Protein AF-A0A8T6XRJ4-F1 (afdb_monomer)

Solvent-accessible surface area (backbone atoms only — not comparable to full-atom values): 15724 Å² total; per-residue (Å²): 135,60,63,95,78,55,73,63,47,68,77,39,82,81,49,93,72,62,70,72,58,49,69,53,49,50,60,52,50,54,72,72,33,94,78,64,60,46,33,36,33,23,66,41,66,73,85,48,84,82,41,57,46,40,36,39,76,50,60,53,55,64,53,67,58,42,52,52,54,49,55,64,68,76,65,86,78,74,88,45,58,39,37,26,72,30,28,31,22,11,45,71,29,16,12,29,33,62,69,60,56,50,46,46,58,52,36,24,51,34,52,67,32,45,80,33,66,40,75,36,71,89,53,79,53,38,48,43,70,99,75,45,50,18,24,26,33,75,45,74,66,45,51,49,31,49,50,40,49,54,54,70,56,55,89,59,67,89,68,58,43,76,50,88,65,58,52,76,45,65,85,39,34,48,71,35,22,33,39,32,78,44,35,35,42,35,42,36,40,49,28,67,68,50,71,81,62,46,69,37,73,67,64,99,67,62,68,67,50,63,89,36,37,35,51,40,79,38,27,79,65,16,39,26,40,39,32,31,33,58,83,80,57,45,73,76,48,73,47,79,46,70,54,41,81,38,82,41,80,46,74,73,36,54,52,49,43,34,40,39,36,25,36,65,78,64,46,55,57,54,63,62,70,30,90,84,50,91,75,82,82,126

Nearest PDB structures (foldseek):
  6tvk-assembly1_AAA  TM=5.968E-01  e=8.603E-05  Paenibacillus thiaminolyticus
  4gkl-assembly2_B  TM=5.282E-01  e=1.338E-05  Thermotoga neapolitana
  6lnw-assembly1_C  TM=3.368E-01  e=1.472E-01  Streptococcus pneumoniae TIGR4
  5vae-assembly1_B  TM=3.808E-01  e=9.464E-01  Streptococcus gordonii
  6oyc-assembly4_C  TM=3.492E-01  e=8.895E-01  Streptococcus agalactiae 2603V/R

Mean predicted aligned error: 5.68 Å

pLDDT: mean 89.43, std 12.86, range [32.0, 98.75]

Radius of gyration: 20.18 Å; Cα contacts (8 Å, |Δi|>4): 578; chains: 1; bounding box: 48×43×65 Å

Foldseek 3Di:
DCLVPDQEAEDEDQDDDDVVVLVPVLVVCCVPRPVNHFYAYPVGPQQDPSGQEHEYADADPDFPLCLLVCLQPVDDCPVHQYEHQEYAHFPPAAQQALLSLLSVCQSQVLNRYHYDWDEDQPDGQACDDPPRHRTHHCDPQSVVLVVLSCLVCPPPDPPWDWDAKDKPCVVFKGWRWIDDLFKIKIKIFGRNFGDRDSRSPDDLDGDWDAFMKIWDQQHQQFFKKWKADSRQSDTPDMDTDHGGTDIDGDPTGRGMMMMMTHHPVSVVSSVVVVPVPPPPPD

Structure (mmCIF, N/CA/C/O backbone):
data_AF-A0A8T6XRJ4-F1
#
_entry.id   AF-A0A8T6XRJ4-F1
#
loop_
_atom_site.group_PDB
_atom_site.id
_atom_site.type_symbol
_atom_site.label_atom_id
_atom_site.label_alt_id
_atom_site.label_comp_id
_atom_site.label_asym_id
_atom_site.label_entity_id
_atom_site.label_seq_id
_atom_site.pdbx_PDB_ins_code
_atom_site.Cartn_x
_atom_site.Cartn_y
_atom_site.Cartn_z
_atom_site.occupancy
_atom_site.B_iso_or_equiv
_atom_site.auth_seq_id
_atom_site.auth_comp_id
_atom_site.auth_asym_id
_atom_site.auth_atom_id
_atom_site.pdbx_PDB_model_num
ATOM 1 N N . ARG A 1 1 ? 18.558 -19.131 -19.700 1.00 88.94 1 ARG A N 1
ATOM 2 C CA . ARG A 1 1 ? 19.569 -19.084 -18.609 1.00 88.94 1 ARG A CA 1
ATOM 3 C C . ARG A 1 1 ? 18.946 -18.620 -17.301 1.00 88.94 1 ARG A C 1
ATOM 5 O O . ARG A 1 1 ? 19.031 -19.371 -16.347 1.00 88.94 1 ARG A O 1
ATOM 12 N N . TRP A 1 2 ? 18.318 -17.441 -17.261 1.00 93.62 2 TRP A N 1
ATOM 13 C CA . TRP A 1 2 ? 17.855 -16.850 -15.998 1.00 93.62 2 TRP A CA 1
ATOM 14 C C . TRP A 1 2 ? 16.411 -17.159 -15.602 1.00 93.62 2 TRP A C 1
ATOM 16 O O . TRP A 1 2 ? 16.063 -16.843 -14.480 1.00 93.62 2 TRP A O 1
ATOM 26 N N . GLY A 1 3 ? 15.608 -17.813 -16.458 1.00 93.62 3 GLY A N 1
ATOM 27 C CA . GLY A 1 3 ? 14.205 -18.129 -16.144 1.00 93.62 3 GLY A CA 1
ATOM 28 C C . GLY A 1 3 ? 14.035 -18.779 -14.768 1.00 93.62 3 GLY A C 1
ATOM 29 O O . GLY A 1 3 ? 13.272 -18.296 -13.962 1.00 93.62 3 GLY A O 1
ATOM 30 N N . ALA A 1 4 ? 14.857 -19.765 -14.402 1.00 94.69 4 ALA A N 1
ATOM 31 C CA . ALA A 1 4 ? 14.751 -20.407 -13.085 1.00 94.69 4 ALA A CA 1
ATOM 32 C C . ALA A 1 4 ? 15.115 -19.513 -11.864 1.00 94.69 4 ALA A C 1
ATOM 34 O O . ALA A 1 4 ? 15.168 -20.023 -10.749 1.00 94.69 4 ALA A O 1
ATOM 35 N N . TRP A 1 5 ? 15.451 -18.233 -12.064 1.00 95.56 5 TRP A N 1
ATOM 36 C CA . TRP A 1 5 ? 16.040 -17.333 -11.058 1.00 95.56 5 TRP A CA 1
ATOM 37 C C . TRP A 1 5 ? 15.343 -15.969 -10.964 1.00 95.56 5 TRP A C 1
ATOM 39 O O . TRP A 1 5 ? 15.804 -15.113 -10.208 1.00 95.56 5 TRP A O 1
ATOM 49 N N . VAL A 1 6 ? 14.297 -15.726 -11.751 1.00 95.75 6 VAL A N 1
ATOM 50 C CA . VAL A 1 6 ? 13.599 -14.434 -11.805 1.00 95.75 6 VAL A CA 1
ATOM 51 C C . VAL A 1 6 ? 12.103 -14.659 -11.677 1.00 95.75 6 VAL A C 1
ATOM 53 O O . VAL A 1 6 ? 11.625 -15.699 -12.089 1.00 95.75 6 VAL A O 1
ATOM 56 N N . ASP A 1 7 ? 11.369 -13.683 -11.149 1.00 95.31 7 ASP A N 1
ATOM 57 C CA . ASP A 1 7 ? 9.898 -13.723 -11.122 1.00 95.31 7 ASP A CA 1
ATOM 58 C C . ASP A 1 7 ? 9.274 -12.894 -12.259 1.00 95.31 7 ASP A C 1
ATOM 60 O O . ASP A 1 7 ? 8.140 -13.128 -12.679 1.00 95.31 7 ASP A O 1
ATOM 64 N N . ILE A 1 8 ? 10.003 -11.873 -12.726 1.00 96.56 8 ILE A N 1
ATOM 65 C CA . ILE A 1 8 ? 9.527 -10.852 -13.663 1.00 96.56 8 ILE A CA 1
ATOM 66 C C . ILE A 1 8 ? 10.664 -10.482 -14.617 1.00 96.56 8 ILE A C 1
ATOM 68 O O . ILE A 1 8 ? 11.800 -10.260 -14.190 1.00 96.56 8 ILE A O 1
ATOM 72 N N . TRP A 1 9 ? 10.340 -10.340 -15.898 1.00 97.00 9 TRP A N 1
ATOM 73 C CA . TRP A 1 9 ? 11.210 -9.745 -16.904 1.00 97.00 9 TRP A CA 1
ATOM 74 C C . TRP A 1 9 ? 10.836 -8.288 -17.154 1.00 97.00 9 TRP A C 1
ATOM 76 O O . TRP A 1 9 ? 9.745 -8.000 -17.644 1.00 97.00 9 TRP A O 1
ATOM 86 N N . GLU A 1 10 ? 11.758 -7.368 -16.883 1.00 95.69 10 GLU A N 1
ATOM 87 C CA . GLU A 1 10 ? 11.658 -5.974 -17.318 1.00 95.69 10 GLU A CA 1
ATOM 88 C C . GLU A 1 10 ? 12.633 -5.722 -18.471 1.00 95.69 10 GLU A C 1
ATOM 90 O O . GLU A 1 10 ? 13.838 -5.922 -18.324 1.00 95.69 10 GLU A O 1
ATOM 95 N N . PHE A 1 11 ? 12.116 -5.322 -19.634 1.00 94.94 11 PHE A N 1
ATOM 96 C CA . PHE A 1 11 ? 12.932 -5.153 -20.840 1.00 94.94 11 PHE A CA 1
ATOM 97 C C . PHE A 1 11 ? 13.838 -3.917 -20.804 1.00 94.94 11 PHE A C 1
ATOM 99 O O . PHE A 1 11 ? 14.995 -4.005 -21.213 1.00 94.94 11 PHE A O 1
ATOM 106 N N . PHE A 1 12 ? 13.319 -2.780 -20.338 1.00 94.12 12 PHE A N 1
ATOM 107 C CA . PHE A 1 12 ? 14.053 -1.518 -20.283 1.00 94.12 12 PHE A CA 1
ATOM 108 C C . PHE A 1 12 ? 13.738 -0.729 -19.022 1.00 94.12 12 PHE A C 1
ATOM 110 O O . PHE A 1 12 ? 12.614 -0.769 -18.521 1.00 94.12 12 PHE A O 1
ATOM 117 N N . ASN A 1 13 ? 14.746 0.035 -18.605 1.00 93.81 13 ASN A N 1
ATOM 118 C CA . ASN A 1 13 ? 14.704 1.008 -17.530 1.00 93.81 13 ASN A CA 1
ATOM 119 C C . ASN A 1 13 ? 14.863 2.417 -18.122 1.00 93.81 13 ASN A C 1
ATOM 121 O O . ASN A 1 13 ? 15.952 2.764 -18.575 1.00 93.81 13 ASN A O 1
ATOM 125 N N . GLU A 1 14 ? 13.797 3.215 -18.086 1.00 90.56 14 GLU A N 1
ATOM 126 C CA . GLU A 1 14 ? 13.758 4.624 -18.521 1.00 90.56 14 GLU A CA 1
ATOM 127 C C . GLU A 1 14 ? 14.084 4.881 -20.002 1.00 90.56 14 GLU A C 1
ATOM 129 O O . GLU A 1 14 ? 14.334 6.022 -20.383 1.00 90.56 14 GLU A O 1
ATOM 134 N N . GLU A 1 15 ? 14.000 3.858 -20.855 1.00 90.88 15 GLU A N 1
ATOM 135 C CA . GLU A 1 15 ? 14.294 3.980 -22.287 1.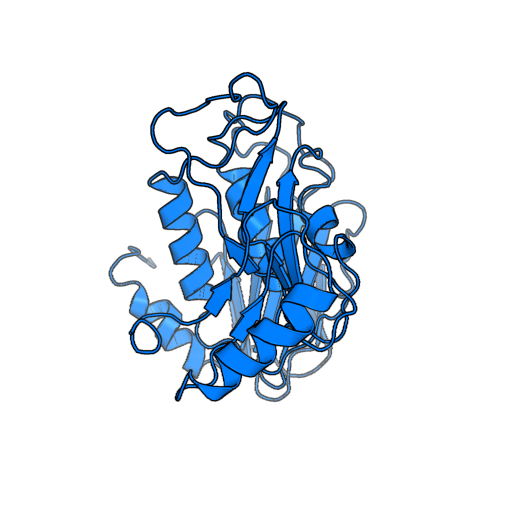00 90.88 15 GLU A CA 1
ATOM 136 C C . GLU A 1 15 ? 13.031 3.804 -23.133 1.00 90.88 15 GLU A C 1
ATOM 138 O O . GLU A 1 15 ? 12.293 2.825 -22.988 1.00 90.88 15 GLU A O 1
ATOM 143 N N . TRP A 1 16 ? 12.777 4.748 -24.044 1.00 88.06 16 TRP A N 1
ATOM 144 C CA . TRP A 1 16 ? 11.635 4.658 -24.951 1.00 88.06 16 TRP A CA 1
ATOM 145 C C . TRP A 1 16 ? 12.006 3.867 -26.203 1.00 88.06 16 TRP A C 1
ATOM 147 O O . TRP A 1 16 ? 12.810 4.313 -27.019 1.00 88.06 16 TRP A O 1
ATOM 157 N N . VAL A 1 17 ? 11.365 2.715 -26.391 1.00 89.69 17 VAL A N 1
ATOM 158 C CA . VAL A 1 17 ? 11.614 1.828 -27.533 1.00 89.69 17 VAL A CA 1
ATOM 159 C C . VAL A 1 17 ? 10.350 1.672 -28.372 1.00 89.69 17 VAL A C 1
ATOM 161 O O . VAL A 1 17 ? 9.226 1.729 -27.871 1.00 89.69 17 VAL A O 1
ATOM 164 N N . ASP A 1 18 ? 10.526 1.510 -29.683 1.00 90.81 18 ASP A N 1
ATOM 165 C CA . ASP A 1 18 ? 9.413 1.350 -30.615 1.00 90.81 18 ASP A CA 1
ATOM 166 C C . ASP A 1 18 ? 8.575 0.095 -30.295 1.00 90.81 18 ASP A C 1
ATOM 168 O O . ASP A 1 18 ? 9.102 -0.979 -29.997 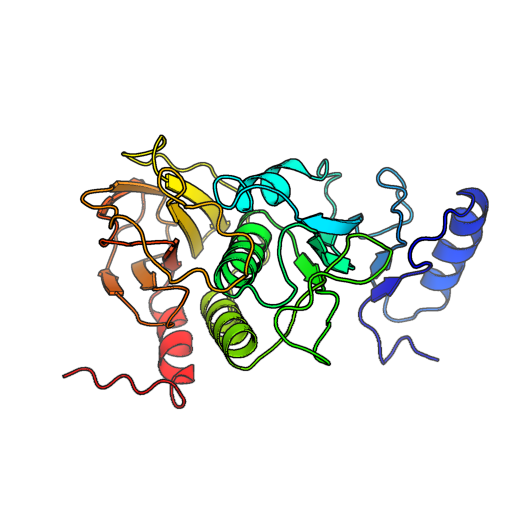1.00 90.81 18 ASP A O 1
ATOM 172 N N . SER A 1 19 ? 7.248 0.207 -30.398 1.00 90.69 19 SER A N 1
ATOM 173 C CA . SER A 1 19 ? 6.328 -0.906 -30.121 1.00 90.69 19 SER A CA 1
ATOM 174 C C . SER A 1 19 ? 6.532 -2.112 -31.046 1.00 90.69 19 SER A C 1
ATOM 176 O O . SER A 1 19 ? 6.276 -3.244 -30.628 1.00 90.69 19 SER A O 1
ATOM 178 N N . ALA A 1 20 ? 7.034 -1.908 -32.267 1.00 93.56 20 ALA A N 1
ATOM 179 C CA . ALA A 1 20 ? 7.374 -2.984 -33.195 1.00 93.56 20 ALA A CA 1
ATOM 180 C C . ALA A 1 20 ? 8.494 -3.886 -32.656 1.00 93.56 20 ALA A C 1
ATOM 182 O O . ALA A 1 20 ? 8.485 -5.093 -32.891 1.00 93.56 20 ALA A O 1
ATOM 183 N N . TRP A 1 21 ? 9.426 -3.329 -31.879 1.00 94.19 21 TRP A N 1
ATOM 184 C CA . TRP A 1 21 ? 10.490 -4.100 -31.239 1.00 94.19 21 TRP A CA 1
ATOM 185 C C . TRP A 1 21 ? 9.918 -5.052 -30.179 1.00 94.19 21 TRP A C 1
ATOM 187 O O . TRP A 1 21 ? 10.228 -6.247 -30.171 1.00 94.19 21 TRP A O 1
ATOM 197 N N . PHE A 1 22 ? 9.003 -4.558 -29.335 1.00 95.25 22 PHE A N 1
ATOM 198 C CA . PHE A 1 22 ? 8.326 -5.383 -28.328 1.00 95.25 22 PHE A CA 1
ATOM 199 C C . PHE A 1 22 ? 7.452 -6.469 -28.955 1.00 95.25 22 PHE A C 1
ATOM 201 O O . PHE A 1 22 ? 7.411 -7.586 -28.439 1.00 95.25 22 PHE A O 1
ATOM 208 N N . ALA A 1 23 ? 6.800 -6.177 -30.085 1.00 95.25 23 ALA A N 1
ATOM 209 C CA . ALA A 1 23 ? 5.992 -7.153 -30.816 1.00 95.25 23 ALA A CA 1
ATOM 210 C C . ALA A 1 23 ? 6.806 -8.361 -31.314 1.00 95.25 23 ALA A C 1
ATOM 212 O O . ALA A 1 23 ? 6.238 -9.429 -31.528 1.00 95.25 23 ALA A O 1
ATOM 213 N N . ILE A 1 24 ? 8.126 -8.217 -31.464 1.00 96.56 24 ILE A N 1
ATOM 214 C CA . ILE A 1 24 ? 9.030 -9.314 -31.824 1.00 96.56 24 ILE A CA 1
ATOM 215 C C . ILE A 1 24 ? 9.542 -10.021 -30.567 1.00 96.56 24 ILE A C 1
ATOM 217 O O . ILE A 1 24 ? 9.482 -11.249 -30.466 1.00 96.56 24 ILE A O 1
ATOM 221 N N . LEU A 1 25 ? 10.060 -9.261 -29.600 1.00 97.19 25 LEU A N 1
ATOM 222 C CA . LEU A 1 25 ? 10.827 -9.853 -28.505 1.00 97.19 25 LEU A CA 1
ATOM 223 C C . LEU A 1 25 ? 9.996 -10.359 -27.341 1.00 97.19 25 LEU A C 1
ATOM 225 O O . LEU A 1 25 ? 10.399 -11.347 -26.732 1.00 97.19 25 LEU A O 1
ATOM 229 N N . VAL A 1 26 ? 8.841 -9.761 -27.048 1.00 96.62 26 VAL A N 1
ATOM 230 C CA . VAL A 1 26 ? 7.972 -10.276 -25.982 1.00 96.62 26 VAL A CA 1
ATOM 231 C C . VAL A 1 26 ? 7.461 -11.684 -26.326 1.00 96.62 26 VAL A C 1
ATOM 233 O O . VAL A 1 26 ? 7.653 -12.582 -25.503 1.00 96.62 26 VAL A O 1
ATOM 236 N N . PRO A 1 27 ? 6.911 -11.958 -27.531 1.00 97.00 27 PRO A N 1
ATOM 237 C CA . PRO A 1 27 ? 6.521 -13.321 -27.897 1.00 97.00 27 PRO A CA 1
ATOM 238 C C . PRO A 1 27 ? 7.702 -14.291 -27.943 1.00 97.00 27 PRO A C 1
ATOM 240 O O . PRO A 1 27 ? 7.564 -15.445 -27.539 1.00 97.00 27 PRO A O 1
ATOM 243 N N . TYR A 1 28 ? 8.869 -13.839 -28.414 1.00 97.44 28 TYR A N 1
ATOM 244 C CA . TYR A 1 28 ? 10.069 -14.671 -28.424 1.00 97.44 28 TYR A CA 1
ATOM 245 C C . TYR A 1 28 ? 10.502 -15.059 -27.006 1.00 97.44 28 TYR A C 1
ATOM 247 O O . TYR A 1 28 ? 10.743 -16.239 -26.761 1.00 97.44 28 TYR A O 1
ATOM 255 N N . LEU A 1 29 ? 10.546 -14.101 -26.073 1.00 96.75 29 LEU A N 1
ATOM 256 C CA . LEU A 1 29 ? 10.861 -14.347 -24.667 1.00 96.75 29 LEU A CA 1
ATOM 257 C C . LEU A 1 29 ? 9.875 -15.343 -24.051 1.00 96.75 29 LEU A C 1
ATOM 259 O O . LEU A 1 29 ? 10.315 -16.367 -23.536 1.00 96.75 29 LEU A O 1
ATOM 263 N N . LYS A 1 30 ? 8.563 -15.099 -24.183 1.00 95.81 30 LYS A N 1
ATOM 264 C CA . LYS A 1 30 ? 7.522 -16.008 -23.668 1.00 95.81 30 LYS A CA 1
ATOM 265 C C . LYS A 1 30 ? 7.620 -17.414 -24.267 1.00 95.81 30 LYS A C 1
ATOM 267 O O . LYS A 1 30 ? 7.381 -18.396 -23.581 1.00 95.81 30 LYS A O 1
ATOM 272 N N . LYS A 1 31 ? 8.034 -17.539 -25.533 1.00 96.69 31 LYS A N 1
ATOM 273 C CA . LYS A 1 31 ? 8.258 -18.843 -26.178 1.00 96.69 31 LYS A CA 1
ATOM 274 C C . LYS A 1 31 ? 9.432 -19.622 -25.571 1.00 96.69 31 LYS A C 1
ATOM 276 O O . LYS A 1 31 ? 9.396 -20.850 -25.575 1.00 96.69 31 LYS A O 1
ATOM 281 N N . ILE A 1 32 ? 10.496 -18.942 -25.138 1.00 96.06 32 ILE A N 1
ATOM 282 C CA . ILE A 1 32 ? 11.720 -19.595 -24.635 1.00 96.06 32 ILE A CA 1
ATOM 283 C C . ILE A 1 32 ? 11.796 -19.669 -23.109 1.00 96.06 32 ILE A C 1
ATOM 285 O O . ILE A 1 32 ? 12.691 -20.336 -22.589 1.00 96.06 32 ILE A O 1
ATOM 289 N N . ASP A 1 33 ? 10.916 -18.968 -22.399 1.00 97.12 33 ASP A N 1
ATOM 290 C CA . ASP A 1 33 ? 10.824 -18.992 -20.946 1.00 97.12 33 ASP A CA 1
ATOM 291 C C . ASP A 1 33 ? 9.850 -20.092 -20.488 1.00 97.12 33 ASP A C 1
ATOM 293 O O . ASP A 1 33 ? 8.637 -19.912 -20.580 1.00 97.12 33 ASP A O 1
ATOM 297 N N . PRO A 1 34 ? 10.343 -21.244 -19.994 1.00 95.50 34 PRO A N 1
ATOM 298 C CA . PRO A 1 34 ? 9.495 -22.404 -19.716 1.00 95.50 34 PRO A CA 1
ATOM 299 C C . PRO A 1 34 ? 8.584 -22.229 -18.492 1.00 95.50 34 PRO A C 1
ATOM 301 O O . PRO A 1 34 ? 7.791 -23.122 -18.202 1.00 95.50 34 PRO A O 1
ATOM 304 N N . TYR A 1 35 ? 8.719 -21.123 -17.762 1.00 96.75 35 TYR A N 1
ATOM 305 C CA . TYR A 1 35 ? 7.974 -20.834 -16.537 1.00 96.75 35 TYR A CA 1
ATOM 306 C C . TYR A 1 35 ? 6.894 -19.758 -16.724 1.00 96.75 35 TYR A C 1
ATOM 308 O O . TYR A 1 35 ? 6.161 -19.494 -15.777 1.00 96.75 35 TYR A O 1
ATOM 316 N N . ASP A 1 36 ? 6.797 -19.155 -17.918 1.00 95.81 36 ASP A N 1
ATOM 317 C CA . ASP A 1 36 ? 5.818 -18.106 -18.245 1.00 95.81 36 ASP A CA 1
ATOM 318 C C . ASP A 1 36 ? 5.844 -16.927 -17.250 1.00 95.81 36 ASP A C 1
ATOM 320 O O . ASP A 1 36 ? 4.817 -16.507 -16.714 1.00 95.81 36 ASP A O 1
ATOM 324 N N . HIS A 1 37 ? 7.045 -16.405 -16.954 1.00 97.81 37 HIS A N 1
ATOM 325 C CA . HIS A 1 37 ? 7.181 -15.263 -16.050 1.00 97.81 37 HIS A CA 1
ATOM 326 C C . HIS A 1 37 ? 6.492 -14.019 -16.609 1.00 97.81 37 HIS A C 1
ATOM 328 O O . HIS A 1 37 ? 6.411 -13.802 -17.821 1.00 97.81 37 HIS A O 1
ATOM 334 N N . LEU A 1 38 ? 6.072 -13.144 -15.695 1.00 96.88 38 LEU A N 1
ATOM 335 C CA . LEU A 1 38 ? 5.454 -11.871 -16.043 1.00 96.88 38 LEU A CA 1
ATOM 336 C C . LEU A 1 38 ? 6.442 -10.982 -16.802 1.00 96.88 38 LEU A C 1
ATOM 338 O O . LEU A 1 38 ? 7.620 -10.898 -16.453 1.00 96.88 38 LEU A O 1
ATOM 342 N N . VAL A 1 39 ? 5.949 -10.264 -17.806 1.00 96.62 39 VAL A N 1
ATOM 343 C CA . VAL A 1 39 ? 6.760 -9.392 -18.659 1.00 96.62 39 VAL A CA 1
ATOM 344 C C . VAL A 1 39 ? 6.294 -7.942 -18.566 1.00 96.62 39 VAL A C 1
ATOM 346 O O . VAL A 1 39 ? 5.098 -7.644 -18.612 1.00 96.62 39 VAL A O 1
ATOM 349 N N . THR A 1 40 ? 7.248 -7.017 -18.489 1.00 95.75 40 THR A N 1
ATOM 350 C CA . THR A 1 40 ? 7.013 -5.571 -18.463 1.00 95.75 40 THR A CA 1
ATOM 351 C C . THR A 1 40 ? 8.160 -4.771 -19.100 1.00 95.75 40 THR A C 1
ATOM 353 O O . THR A 1 40 ? 9.155 -5.329 -19.565 1.00 95.75 40 THR A O 1
ATOM 356 N N . SER A 1 41 ? 8.012 -3.449 -19.155 1.00 94.69 41 SER A N 1
ATOM 357 C CA . SER A 1 41 ? 9.041 -2.483 -19.551 1.00 94.69 41 SER A CA 1
ATOM 358 C C . SER A 1 41 ? 8.709 -1.115 -18.965 1.00 94.69 41 SER A C 1
ATOM 360 O O . SER A 1 41 ? 7.527 -0.785 -18.850 1.00 94.69 41 SER A O 1
ATOM 362 N N . ASN A 1 42 ? 9.712 -0.298 -18.648 1.00 91.12 42 ASN A N 1
ATOM 363 C CA . ASN A 1 42 ? 9.508 1.078 -18.212 1.00 91.12 42 ASN A CA 1
ATOM 364 C C . ASN A 1 42 ? 10.279 2.076 -19.109 1.00 91.12 42 ASN A C 1
ATOM 366 O O . ASN A 1 42 ? 11.488 1.920 -19.270 1.00 91.12 42 ASN A O 1
ATOM 370 N N . PRO A 1 43 ? 9.630 3.123 -19.661 1.00 85.56 43 PRO A N 1
ATOM 371 C CA . PRO A 1 43 ? 8.209 3.469 -19.557 1.00 85.56 43 PRO A CA 1
ATOM 372 C C . PRO A 1 43 ? 7.269 2.403 -20.138 1.00 85.56 43 PRO A C 1
ATOM 374 O O . PRO A 1 43 ? 7.540 1.789 -21.167 1.00 85.56 43 PRO A O 1
ATOM 377 N N . SER A 1 44 ? 6.141 2.182 -19.456 1.00 76.38 44 SER A N 1
ATOM 378 C CA . SER A 1 44 ? 5.160 1.175 -19.866 1.00 76.38 44 SER A CA 1
ATOM 379 C C . SER A 1 44 ? 4.330 1.644 -21.063 1.00 76.38 44 SER A C 1
ATOM 381 O O . SER A 1 44 ? 3.730 2.723 -21.046 1.00 76.38 44 SER A O 1
ATOM 383 N N . HIS A 1 45 ? 4.194 0.777 -22.071 1.00 79.88 45 HIS A N 1
ATOM 384 C CA . HIS A 1 45 ? 3.165 0.903 -23.105 1.00 79.88 45 HIS A CA 1
ATOM 385 C C . HIS A 1 45 ? 1.823 0.444 -22.522 1.00 79.88 45 HIS A C 1
ATOM 387 O O . HIS A 1 45 ? 1.369 -0.666 -22.789 1.00 79.88 45 HIS A O 1
ATOM 393 N N . MET A 1 46 ? 1.200 1.291 -21.698 1.00 72.38 46 MET A N 1
ATOM 394 C CA . MET A 1 46 ? 0.128 0.898 -20.765 1.00 72.38 46 MET A CA 1
ATOM 395 C C . MET A 1 46 ? -1.068 0.162 -21.399 1.00 72.38 46 MET A C 1
ATOM 397 O O . MET A 1 46 ? -1.709 -0.650 -20.739 1.00 72.38 46 MET A O 1
ATOM 401 N N . ALA A 1 47 ? -1.381 0.428 -22.670 1.00 78.44 47 ALA A N 1
ATOM 402 C CA . ALA A 1 47 ? -2.483 -0.224 -23.385 1.00 78.44 47 ALA A CA 1
ATOM 403 C C . ALA A 1 47 ? -2.076 -1.512 -24.130 1.00 78.44 47 ALA A C 1
ATOM 405 O O . ALA A 1 47 ? -2.940 -2.227 -24.631 1.00 78.44 47 ALA A O 1
ATOM 406 N N . SER A 1 48 ? -0.780 -1.815 -24.230 1.00 86.69 48 SER A N 1
ATOM 407 C CA . SER A 1 48 ? -0.282 -2.969 -24.979 1.00 86.69 48 SER A CA 1
ATOM 408 C C . SER A 1 48 ? -0.674 -4.269 -24.288 1.00 86.69 48 SER A C 1
ATOM 410 O O . SER A 1 48 ? -0.392 -4.451 -23.106 1.00 86.69 48 SER A O 1
ATOM 412 N N . SER A 1 49 ? -1.278 -5.207 -25.017 1.00 91.31 49 SER A N 1
ATOM 413 C CA . SER A 1 49 ? -1.566 -6.562 -24.527 1.00 91.31 49 SER A CA 1
ATOM 414 C C . SER A 1 49 ? -0.314 -7.429 -24.362 1.00 91.31 49 SER A C 1
ATOM 416 O O . SER A 1 49 ? -0.412 -8.504 -23.783 1.00 91.31 49 SER A O 1
ATOM 418 N N . LEU A 1 50 ? 0.850 -6.969 -24.836 1.00 94.12 50 LEU A N 1
ATOM 419 C CA . LEU A 1 50 ? 2.106 -7.717 -24.746 1.00 94.12 50 LEU A CA 1
ATOM 420 C C . LEU A 1 50 ? 2.618 -7.840 -23.304 1.00 94.12 50 LEU A C 1
ATOM 422 O O . LEU A 1 50 ? 3.213 -8.854 -22.957 1.00 94.12 50 LEU A O 1
ATOM 426 N N . PHE A 1 51 ? 2.395 -6.819 -22.475 1.00 94.69 51 PHE A N 1
ATOM 427 C CA . PHE A 1 51 ? 2.901 -6.773 -21.103 1.00 94.69 51 PHE A CA 1
ATOM 428 C C . PHE A 1 51 ? 1.865 -7.260 -20.096 1.00 94.69 51 PHE A C 1
ATOM 430 O O . PHE A 1 51 ? 0.686 -6.920 -20.206 1.00 94.69 51 PHE A O 1
ATOM 437 N N . ASP A 1 52 ? 2.309 -7.988 -19.080 1.00 95.06 52 ASP A N 1
ATOM 438 C CA . ASP A 1 52 ? 1.448 -8.537 -18.029 1.00 95.06 52 ASP A CA 1
ATOM 439 C C . ASP A 1 52 ? 1.241 -7.533 -16.883 1.00 95.06 52 ASP A C 1
ATOM 441 O O . ASP A 1 52 ? 0.213 -7.549 -16.206 1.00 95.06 52 ASP A O 1
ATOM 445 N N . LEU A 1 53 ? 2.194 -6.612 -16.708 1.00 93.44 53 LEU A N 1
ATOM 446 C CA . LEU A 1 53 ? 2.204 -5.597 -15.656 1.00 93.44 53 LEU A CA 1
ATOM 447 C C . LEU A 1 53 ? 2.175 -4.180 -16.232 1.00 93.44 53 LEU A C 1
ATOM 449 O O . LEU A 1 53 ? 2.677 -3.908 -17.324 1.00 93.44 53 LEU A O 1
ATOM 453 N N . LEU A 1 54 ? 1.617 -3.253 -15.456 1.00 92.62 54 LEU A N 1
ATOM 454 C CA . LEU A 1 54 ? 1.767 -1.819 -15.680 1.00 92.62 54 LEU A CA 1
ATOM 455 C C . LEU A 1 54 ? 2.859 -1.296 -14.763 1.00 92.62 54 LEU A C 1
ATOM 457 O O . LEU A 1 54 ? 2.719 -1.363 -13.540 1.00 92.62 54 LEU A O 1
ATOM 461 N N . THR A 1 55 ? 3.918 -0.743 -15.345 1.00 92.62 55 THR A N 1
ATOM 462 C CA . THR A 1 55 ? 5.041 -0.208 -14.577 1.00 92.62 55 THR A CA 1
ATOM 463 C C . THR A 1 55 ? 5.272 1.269 -14.816 1.00 92.62 55 THR A C 1
ATOM 465 O O . THR A 1 55 ? 4.878 1.840 -15.838 1.00 92.62 55 THR A O 1
ATOM 468 N N . LYS A 1 56 ? 5.841 1.920 -13.803 1.00 91.62 56 LYS A N 1
ATOM 469 C CA . LYS A 1 56 ? 6.159 3.343 -13.835 1.00 91.62 56 LYS A CA 1
ATOM 470 C C . LYS A 1 56 ? 7.224 3.677 -12.804 1.00 91.62 56 LYS A C 1
ATOM 472 O O . LYS A 1 56 ? 7.121 3.254 -11.655 1.00 91.62 56 LYS A O 1
ATOM 477 N N . HIS A 1 57 ? 8.158 4.537 -13.189 1.00 93.31 57 HIS A N 1
ATOM 478 C CA . HIS A 1 57 ? 8.993 5.253 -12.231 1.00 93.31 57 HIS A CA 1
ATOM 479 C C . HIS A 1 57 ? 8.255 6.474 -11.696 1.00 93.31 57 HIS A C 1
ATOM 481 O O . HIS A 1 57 ? 7.672 7.257 -12.460 1.00 93.31 57 HIS A O 1
ATOM 487 N N . TYR A 1 58 ? 8.251 6.651 -10.379 1.00 93.00 58 TYR A N 1
ATOM 488 C CA . TYR A 1 58 ? 7.675 7.844 -9.783 1.00 93.00 58 TYR A CA 1
ATOM 489 C C . TYR A 1 58 ? 8.387 8.292 -8.516 1.00 93.00 58 TYR A C 1
ATOM 491 O O . TYR A 1 58 ? 8.534 7.551 -7.549 1.00 93.00 58 TYR A O 1
ATOM 499 N N . TYR A 1 59 ? 8.724 9.577 -8.495 1.00 92.75 59 TYR A N 1
ATOM 500 C CA . TYR A 1 59 ? 9.329 10.218 -7.345 1.00 92.75 59 TYR A CA 1
ATOM 501 C C . TYR A 1 59 ? 8.412 11.295 -6.779 1.00 92.75 59 TYR A C 1
ATOM 503 O O . TYR A 1 59 ? 8.080 12.278 -7.445 1.00 92.75 59 TYR A O 1
ATOM 511 N N . GLU A 1 60 ? 8.024 11.095 -5.528 1.00 92.44 60 GLU A N 1
ATOM 512 C CA . GLU A 1 60 ? 6.943 11.798 -4.860 1.00 92.44 60 GLU A CA 1
ATOM 513 C C . GLU A 1 60 ? 7.443 13.082 -4.179 1.00 92.44 60 GLU A C 1
ATOM 515 O O . GLU A 1 60 ? 8.251 13.043 -3.242 1.00 92.44 60 GLU A O 1
ATOM 520 N N . ASN A 1 61 ? 6.938 14.229 -4.636 1.00 91.25 61 ASN A N 1
ATOM 521 C CA . ASN A 1 61 ? 7.173 15.565 -4.074 1.00 91.25 61 ASN A CA 1
ATOM 522 C C . ASN A 1 61 ? 5.899 16.249 -3.556 1.00 91.25 61 ASN A C 1
ATOM 524 O O . ASN A 1 61 ? 5.936 17.432 -3.216 1.00 91.25 61 ASN A O 1
ATOM 528 N N . ASN A 1 62 ? 4.780 15.536 -3.490 1.00 90.62 62 ASN A N 1
ATOM 529 C CA . ASN A 1 62 ? 3.550 16.042 -2.915 1.00 90.62 62 ASN A CA 1
ATOM 530 C C . ASN A 1 62 ? 3.714 16.298 -1.419 1.00 90.62 62 ASN A C 1
ATOM 532 O O . ASN A 1 62 ? 4.418 15.575 -0.707 1.00 90.62 62 ASN A O 1
ATOM 536 N N . ASP A 1 63 ? 2.975 17.308 -0.975 1.00 89.62 63 ASP A N 1
ATOM 537 C CA . ASP A 1 63 ? 2.652 17.615 0.413 1.00 89.62 63 ASP A CA 1
ATOM 538 C C . ASP A 1 63 ? 2.247 16.351 1.188 1.00 89.62 63 ASP A C 1
ATOM 540 O O . ASP A 1 63 ? 1.509 15.514 0.659 1.00 89.62 63 ASP A O 1
ATOM 544 N N . ASN A 1 64 ? 2.671 16.229 2.450 1.00 88.94 64 ASN A N 1
ATOM 545 C CA . ASN A 1 64 ? 2.288 15.111 3.320 1.00 88.94 64 ASN A CA 1
ATOM 546 C C . ASN A 1 64 ? 0.761 14.944 3.400 1.00 88.94 64 ASN A C 1
ATOM 548 O O . ASN A 1 64 ? 0.257 13.834 3.358 1.00 88.94 64 ASN A O 1
ATOM 552 N N . LYS A 1 65 ? -0.020 16.022 3.349 1.00 91.62 65 LYS A N 1
ATOM 553 C CA . LYS A 1 65 ? -1.487 15.999 3.252 1.00 91.62 65 LYS A CA 1
ATOM 554 C C . LYS A 1 65 ? -2.033 15.290 2.009 1.00 91.62 65 LYS A C 1
ATOM 556 O O . LYS A 1 65 ? -3.253 15.134 1.917 1.00 91.62 65 LYS A O 1
ATOM 561 N N . LYS A 1 66 ? -1.206 14.928 1.023 1.00 92.00 66 LYS A N 1
ATOM 562 C CA . LYS A 1 66 ? -1.612 14.371 -0.281 1.00 92.00 66 LYS A CA 1
ATOM 563 C C . LYS A 1 66 ? -0.824 13.130 -0.724 1.00 92.00 66 LYS A C 1
ATOM 565 O O . LYS A 1 66 ? -1.179 12.576 -1.760 1.00 92.00 66 LYS A O 1
ATOM 570 N N . ILE A 1 67 ? 0.196 12.686 0.012 1.00 90.50 67 ILE A N 1
ATOM 571 C CA . ILE A 1 67 ? 1.102 11.604 -0.429 1.00 90.50 67 ILE A CA 1
ATOM 572 C C . ILE A 1 67 ? 0.423 10.259 -0.704 1.00 90.50 67 ILE A C 1
ATOM 574 O O . ILE A 1 67 ? 0.859 9.510 -1.568 1.00 90.50 67 ILE A O 1
ATOM 578 N N . ASP A 1 68 ? -0.660 9.948 -0.003 1.00 92.50 68 ASP A N 1
ATOM 579 C CA . ASP A 1 68 ? -1.470 8.753 -0.242 1.00 92.50 68 ASP A CA 1
ATOM 580 C C . ASP A 1 68 ? -2.363 8.896 -1.490 1.00 92.50 68 ASP A C 1
ATOM 582 O O . ASP A 1 68 ? -2.658 7.902 -2.149 1.00 92.50 68 ASP A O 1
ATOM 586 N N . ARG A 1 69 ? -2.767 10.121 -1.870 1.00 88.75 69 ARG A N 1
ATOM 587 C CA . ARG A 1 69 ? -3.675 10.355 -3.012 1.00 88.75 69 ARG A CA 1
ATOM 588 C C . ARG A 1 69 ? -3.033 10.087 -4.359 1.00 88.75 69 ARG A C 1
ATOM 590 O O . ARG A 1 69 ? -3.731 9.661 -5.277 1.00 88.75 69 ARG A O 1
ATOM 597 N N . TYR A 1 70 ? -1.742 10.376 -4.519 1.00 84.06 70 TYR A N 1
ATOM 598 C CA . TYR A 1 70 ? -1.096 10.130 -5.806 1.00 84.06 70 TYR A CA 1
ATOM 599 C C . TYR A 1 70 ? -1.188 8.651 -6.158 1.00 84.06 70 TYR A C 1
ATOM 601 O O . TYR A 1 70 ? -1.609 8.287 -7.255 1.00 84.06 70 TYR A O 1
ATOM 609 N N . LEU A 1 71 ? -0.883 7.795 -5.185 1.00 83.06 71 LEU A N 1
ATOM 610 C CA . LEU A 1 71 ? -1.025 6.360 -5.334 1.00 83.06 71 LEU A CA 1
ATOM 611 C C . LEU A 1 71 ? -2.472 5.942 -5.591 1.00 83.06 71 LEU A C 1
ATOM 613 O O . LEU A 1 71 ? -2.656 4.914 -6.205 1.00 83.06 71 LEU A O 1
ATOM 617 N N . MET A 1 72 ? -3.510 6.712 -5.274 1.00 77.00 72 MET A N 1
ATOM 618 C CA . MET A 1 72 ? -4.876 6.363 -5.699 1.00 77.00 72 MET A CA 1
ATOM 619 C C . MET A 1 72 ? -5.084 6.547 -7.212 1.00 77.00 72 MET A C 1
ATOM 621 O O . MET A 1 72 ? -5.660 5.681 -7.869 1.00 77.00 72 MET A O 1
ATOM 625 N N . HIS A 1 73 ? -4.596 7.653 -7.780 1.00 78.44 73 HIS A N 1
ATOM 626 C CA . HIS A 1 73 ? -5.013 8.141 -9.107 1.00 78.44 73 HIS A CA 1
ATOM 627 C C . HIS A 1 73 ? -3.955 8.019 -10.211 1.00 78.44 73 HIS A C 1
ATOM 629 O O . HIS A 1 73 ? -4.222 8.358 -11.362 1.00 78.44 73 HIS A O 1
ATOM 635 N N . SER A 1 74 ? -2.745 7.576 -9.880 1.00 69.44 74 SER A N 1
ATOM 636 C CA . SER A 1 74 ? -1.569 7.741 -10.740 1.00 69.44 74 SER A CA 1
ATOM 637 C C . SER A 1 74 ? -1.552 6.920 -12.026 1.00 69.44 74 SER A C 1
ATOM 639 O O . SER A 1 74 ? -0.773 7.258 -12.922 1.00 69.44 74 SER A O 1
ATOM 641 N N . LEU A 1 75 ? -2.394 5.886 -12.148 1.00 75.00 75 LEU A N 1
ATOM 642 C CA . LEU A 1 75 ? -2.486 5.030 -13.331 1.00 75.00 75 LEU A CA 1
ATOM 643 C C . LEU A 1 75 ? -3.916 4.515 -13.538 1.00 75.00 75 LEU A C 1
ATOM 645 O O . LEU A 1 75 ? -4.559 4.036 -12.602 1.00 75.00 75 LEU A O 1
ATOM 649 N N . LYS A 1 76 ? -4.398 4.581 -14.786 1.00 74.50 76 LYS A N 1
ATOM 650 C CA . LYS A 1 76 ? -5.641 3.919 -15.195 1.00 74.50 76 LYS A CA 1
ATOM 651 C C . LYS A 1 76 ? -5.435 2.410 -15.073 1.00 74.50 76 LYS A C 1
ATOM 653 O O . LYS A 1 76 ? -4.497 1.868 -15.649 1.00 74.50 76 LYS A O 1
ATOM 658 N N . ASN A 1 77 ? -6.306 1.744 -14.322 1.00 71.81 77 ASN A N 1
ATOM 659 C CA . ASN A 1 77 ? -6.276 0.293 -14.203 1.00 71.81 77 ASN A CA 1
ATOM 660 C C . ASN A 1 77 ? -6.772 -0.320 -15.525 1.00 71.81 77 ASN A C 1
ATOM 662 O O . ASN A 1 77 ? -7.953 -0.216 -15.849 1.00 71.81 77 ASN A O 1
ATOM 666 N N . TYR A 1 78 ? -5.867 -0.925 -16.297 1.00 81.31 78 TYR A N 1
ATOM 667 C CA . TYR A 1 78 ? -6.184 -1.679 -17.520 1.00 81.31 78 TYR A CA 1
ATOM 668 C C . TYR A 1 78 ? -6.463 -3.162 -17.220 1.00 81.31 78 TYR A C 1
ATOM 670 O O . TYR A 1 78 ? -6.133 -4.028 -18.024 1.00 81.31 78 TYR A O 1
ATOM 678 N N . HIS A 1 79 ? -7.031 -3.456 -16.046 1.00 86.44 79 HIS A N 1
ATOM 679 C CA . HIS A 1 79 ? -7.196 -4.810 -15.502 1.00 86.44 79 HIS A CA 1
ATOM 680 C C . HIS A 1 79 ? -5.873 -5.578 -15.386 1.00 86.44 79 HIS A C 1
ATOM 682 O O . HIS A 1 79 ? -5.825 -6.790 -15.575 1.00 86.44 79 HIS A O 1
ATOM 688 N N . LYS A 1 80 ? -4.794 -4.857 -15.070 1.00 90.62 80 LYS A N 1
ATOM 689 C CA . LYS A 1 80 ? -3.446 -5.401 -14.897 1.00 90.62 80 LYS A CA 1
ATOM 690 C C . LYS A 1 80 ? -2.871 -4.951 -13.560 1.00 90.62 80 LYS A C 1
ATOM 692 O O . LYS A 1 80 ? -3.151 -3.818 -13.152 1.00 90.62 80 LYS A O 1
ATOM 697 N N . PRO A 1 81 ? -2.053 -5.780 -12.892 1.00 92.00 81 PRO A N 1
ATOM 698 C CA . PRO A 1 81 ? -1.360 -5.351 -11.689 1.00 92.00 81 PRO A CA 1
ATOM 699 C C . PRO A 1 81 ? -0.446 -4.156 -11.982 1.00 92.00 81 PRO A C 1
ATOM 701 O O . PRO A 1 81 ? 0.164 -4.060 -13.051 1.00 92.00 81 PRO A O 1
ATOM 704 N N . ILE A 1 82 ? -0.363 -3.239 -11.020 1.00 92.94 82 ILE A N 1
ATOM 705 C CA . ILE A 1 82 ? 0.449 -2.028 -11.115 1.00 92.94 82 ILE A CA 1
ATOM 706 C C . ILE A 1 82 ? 1.656 -2.166 -10.186 1.00 92.94 82 ILE A C 1
ATOM 708 O O . ILE A 1 82 ? 1.503 -2.298 -8.968 1.00 92.94 82 ILE A O 1
ATOM 712 N N . LEU A 1 83 ? 2.852 -2.072 -10.760 1.00 93.88 83 LEU A N 1
ATOM 713 C CA . LEU A 1 83 ? 4.125 -2.128 -10.051 1.00 93.88 83 LEU A CA 1
ATOM 714 C C . LEU A 1 83 ? 4.934 -0.864 -10.350 1.00 93.88 83 LEU A C 1
ATOM 716 O O . LEU A 1 83 ? 5.406 -0.659 -11.461 1.00 93.88 83 LEU A O 1
ATOM 720 N N . PHE A 1 84 ? 5.134 -0.009 -9.355 1.00 94.94 84 PHE A N 1
ATOM 721 C CA . PHE A 1 84 ? 6.115 1.065 -9.459 1.00 94.94 84 PHE A CA 1
ATOM 722 C C . PHE A 1 84 ? 7.498 0.449 -9.305 1.00 94.94 84 PHE A C 1
ATOM 724 O O . PHE A 1 84 ? 7.911 0.143 -8.190 1.00 94.94 84 PHE A O 1
ATOM 731 N N . THR A 1 85 ? 8.174 0.219 -10.426 1.00 94.62 85 THR A N 1
ATOM 732 C CA . THR A 1 85 ? 9.484 -0.451 -10.487 1.00 94.62 85 THR A CA 1
ATOM 733 C C . THR A 1 85 ? 10.617 0.441 -9.993 1.00 94.62 85 THR A C 1
ATOM 735 O O . THR A 1 85 ? 11.680 -0.050 -9.629 1.00 94.62 85 THR A O 1
ATOM 738 N N . GLU A 1 86 ? 10.329 1.733 -9.841 1.00 94.38 86 GLU A N 1
ATOM 739 C CA . GLU A 1 86 ? 11.164 2.680 -9.127 1.00 94.38 86 GLU A CA 1
ATOM 740 C C . GLU A 1 86 ? 10.279 3.711 -8.424 1.00 94.38 86 GLU A C 1
ATOM 742 O O . GLU A 1 86 ? 9.474 4.412 -9.046 1.00 94.38 86 GLU A O 1
ATOM 747 N N . TYR A 1 87 ? 10.402 3.789 -7.104 1.00 95.19 87 TYR A N 1
ATOM 748 C CA . TYR A 1 87 ? 9.673 4.743 -6.284 1.00 95.19 87 TYR A CA 1
ATOM 749 C C . TYR A 1 87 ? 10.595 5.418 -5.278 1.00 95.19 87 TYR A C 1
ATOM 751 O O . TYR A 1 87 ? 11.471 4.788 -4.678 1.00 95.19 87 TYR A O 1
ATOM 759 N N . GLY A 1 88 ? 10.370 6.699 -5.016 1.00 94.19 88 GLY A N 1
ATOM 760 C CA . GLY A 1 88 ? 11.086 7.372 -3.943 1.00 94.19 88 GLY A CA 1
ATOM 761 C C . GLY A 1 88 ? 10.627 8.788 -3.683 1.00 94.19 88 GLY A C 1
ATOM 762 O O . GLY A 1 88 ? 9.589 9.219 -4.175 1.00 94.19 88 GLY A O 1
ATOM 763 N N . ASN A 1 89 ? 11.399 9.521 -2.887 1.00 93.19 89 ASN A N 1
ATOM 764 C CA . ASN A 1 89 ? 11.151 10.940 -2.692 1.00 93.19 89 ASN A CA 1
ATOM 765 C C . ASN A 1 89 ? 11.764 11.765 -3.826 1.00 93.19 89 ASN A C 1
ATOM 767 O O . ASN A 1 89 ? 12.770 11.403 -4.444 1.00 93.19 89 ASN A O 1
ATOM 771 N N . LYS A 1 90 ? 11.154 12.922 -4.057 1.00 91.50 90 LYS A N 1
ATOM 772 C CA . LYS A 1 90 ? 11.702 14.012 -4.859 1.00 91.50 90 LYS A CA 1
ATOM 773 C C . LYS A 1 90 ? 11.806 15.263 -3.992 1.00 91.50 90 LYS A C 1
ATOM 775 O O . LYS A 1 90 ? 11.062 15.424 -3.019 1.00 91.50 90 LYS A O 1
ATOM 780 N N . ARG A 1 91 ? 12.718 16.173 -4.353 1.00 88.25 91 ARG A N 1
ATOM 781 C CA . ARG A 1 91 ? 12.831 17.495 -3.728 1.00 88.25 91 ARG A CA 1
ATOM 782 C C . ARG A 1 91 ? 11.446 18.149 -3.631 1.00 88.25 91 ARG A C 1
ATOM 784 O O . ARG A 1 91 ? 10.674 18.075 -4.589 1.00 88.25 91 ARG A O 1
ATOM 791 N N . PRO A 1 92 ? 11.139 18.813 -2.510 1.00 87.75 92 PRO A N 1
ATOM 792 C CA . PRO A 1 92 ? 12.067 19.227 -1.447 1.00 87.75 92 PRO A CA 1
ATOM 793 C C . PRO A 1 92 ? 12.409 18.162 -0.389 1.00 87.75 92 PRO A C 1
ATOM 795 O O . PRO A 1 92 ? 13.222 18.438 0.489 1.00 87.75 92 PRO A O 1
ATOM 798 N N . TYR A 1 93 ? 11.814 16.970 -0.446 1.00 88.81 93 TYR A N 1
ATOM 799 C CA . TYR A 1 93 ? 11.996 15.951 0.588 1.00 88.81 93 TYR A CA 1
ATOM 800 C C . TYR A 1 93 ? 13.334 15.240 0.457 1.00 88.81 93 TYR A C 1
ATOM 802 O O . TYR A 1 93 ? 13.766 14.923 -0.648 1.00 88.81 93 TYR A O 1
ATOM 810 N N . SER A 1 94 ? 13.971 14.948 1.587 1.00 90.31 94 SER A N 1
ATOM 811 C CA . SER A 1 94 ? 15.192 14.148 1.608 1.00 90.31 94 SER A CA 1
ATOM 812 C C . SER A 1 94 ? 14.916 12.651 1.432 1.00 90.31 94 SER A C 1
ATOM 814 O O . SER A 1 94 ? 13.778 12.176 1.517 1.00 90.31 94 SER A O 1
ATOM 816 N N . ASN A 1 95 ? 15.981 11.887 1.221 1.00 91.62 95 ASN A N 1
ATOM 817 C CA . ASN A 1 95 ? 15.935 10.437 1.099 1.00 91.62 95 ASN A CA 1
ATOM 818 C C . ASN A 1 95 ? 15.544 9.731 2.410 1.00 91.62 95 ASN A C 1
ATOM 820 O O . ASN A 1 95 ? 15.027 8.617 2.387 1.00 91.62 95 ASN A O 1
ATOM 824 N N . TYR A 1 96 ? 15.742 10.371 3.566 1.00 92.12 96 TYR A N 1
ATOM 825 C CA . TYR A 1 96 ? 15.357 9.831 4.866 1.00 92.12 96 TYR A CA 1
ATOM 826 C C . TYR A 1 96 ? 14.073 10.491 5.352 1.00 92.12 96 TYR A C 1
ATOM 828 O O . TYR A 1 96 ? 14.100 11.568 5.941 1.00 92.12 96 TYR A O 1
ATOM 836 N N . HIS A 1 97 ? 12.943 9.823 5.118 1.00 91.69 97 HIS A N 1
ATOM 837 C CA . HIS A 1 97 ? 11.642 10.305 5.571 1.00 91.69 97 HIS A CA 1
ATOM 838 C C . HIS A 1 97 ? 10.725 9.146 6.011 1.00 91.69 97 HIS A C 1
ATOM 840 O O . HIS A 1 97 ? 9.843 8.729 5.256 1.00 91.69 97 HIS A O 1
ATOM 846 N N . PRO A 1 98 ? 10.902 8.623 7.239 1.00 91.38 98 PRO A N 1
ATOM 847 C CA . PRO A 1 98 ? 10.204 7.427 7.724 1.00 91.38 98 PRO A CA 1
ATOM 848 C C . PRO A 1 98 ? 8.674 7.506 7.652 1.00 91.38 98 PRO A C 1
ATOM 850 O O . PRO A 1 98 ? 8.031 6.537 7.257 1.00 91.38 98 PRO A O 1
ATOM 853 N N . LEU A 1 99 ? 8.089 8.670 7.963 1.00 91.50 99 LEU A N 1
ATOM 854 C CA . LEU A 1 99 ? 6.648 8.904 7.815 1.00 91.50 99 LEU A CA 1
ATOM 855 C C . LEU A 1 99 ? 6.183 8.639 6.380 1.00 91.50 99 LEU A C 1
ATOM 857 O O . LEU A 1 99 ? 5.303 7.811 6.170 1.00 91.50 99 LEU A O 1
ATOM 861 N N . ARG A 1 100 ? 6.792 9.305 5.390 1.00 93.12 100 ARG A N 1
ATOM 862 C CA . ARG A 1 100 ? 6.428 9.154 3.975 1.00 93.12 100 ARG A CA 1
ATOM 863 C C . ARG A 1 100 ? 6.598 7.715 3.519 1.00 93.12 100 ARG A C 1
ATOM 865 O O . ARG A 1 100 ? 5.675 7.171 2.933 1.00 93.12 100 ARG A O 1
ATOM 872 N N . TYR A 1 101 ? 7.718 7.081 3.870 1.00 94.69 101 TYR A N 1
ATOM 873 C CA . TYR A 1 101 ? 7.958 5.668 3.575 1.00 94.69 101 TYR A CA 1
ATOM 874 C C . TYR A 1 101 ? 6.814 4.772 4.063 1.00 94.69 101 TYR A C 1
ATOM 876 O O . TYR A 1 101 ? 6.288 3.961 3.300 1.00 94.69 101 TYR A O 1
ATOM 884 N N . ARG A 1 102 ? 6.399 4.950 5.322 1.00 95.62 102 ARG A N 1
ATOM 885 C CA . ARG A 1 102 ? 5.292 4.199 5.914 1.00 95.62 102 ARG A CA 1
ATOM 886 C C . ARG A 1 102 ? 3.992 4.444 5.159 1.00 95.62 102 ARG A C 1
ATOM 888 O O . ARG A 1 102 ? 3.344 3.492 4.742 1.00 95.62 102 ARG A O 1
ATOM 895 N N . VAL A 1 103 ? 3.642 5.704 4.923 1.00 95.62 103 VAL A N 1
ATOM 896 C CA . VAL A 1 103 ? 2.413 6.034 4.197 1.00 95.62 103 VAL A CA 1
ATOM 897 C C . VAL A 1 103 ? 2.449 5.457 2.779 1.00 95.62 103 VAL A C 1
ATOM 899 O O . VAL A 1 103 ? 1.438 4.921 2.337 1.00 95.62 103 VAL A O 1
ATOM 902 N N . PHE A 1 104 ? 3.596 5.464 2.090 1.00 96.50 104 PHE A N 1
ATOM 903 C CA . PHE A 1 104 ? 3.742 4.877 0.754 1.00 96.50 104 PHE A CA 1
ATOM 904 C C . PHE A 1 104 ? 3.409 3.387 0.731 1.00 96.50 104 PHE A C 1
ATOM 906 O O . PHE A 1 104 ? 2.569 2.983 -0.066 1.00 96.50 104 PHE A O 1
ATOM 913 N N . ILE A 1 105 ? 4.019 2.571 1.598 1.00 97.31 105 ILE A N 1
ATOM 914 C CA . ILE A 1 105 ? 3.798 1.115 1.556 1.00 97.31 105 ILE A CA 1
ATOM 915 C C . ILE A 1 105 ? 2.346 0.748 1.880 1.00 97.31 105 ILE A C 1
ATOM 917 O O . ILE A 1 105 ? 1.755 -0.074 1.184 1.00 97.31 105 ILE A O 1
ATOM 921 N N . TRP A 1 106 ? 1.747 1.415 2.870 1.00 97.88 106 TRP A N 1
ATOM 922 C CA . TRP A 1 106 ? 0.375 1.141 3.287 1.00 97.88 106 TRP A CA 1
ATOM 923 C C . TRP A 1 106 ? -0.653 1.630 2.267 1.00 97.88 106 TRP A C 1
ATOM 925 O O . TRP A 1 106 ? -1.566 0.885 1.905 1.00 97.88 106 TRP A O 1
ATOM 935 N N . SER A 1 107 ? -0.501 2.862 1.771 1.00 96.25 107 SER A N 1
ATOM 936 C CA . SER A 1 107 ? -1.407 3.410 0.756 1.00 96.25 107 SER A CA 1
ATOM 937 C C . SER A 1 107 ? -1.266 2.692 -0.585 1.00 96.25 107 SER A C 1
ATOM 939 O O . SER A 1 107 ? -2.281 2.450 -1.228 1.00 96.25 107 SER A O 1
ATOM 941 N N . ALA A 1 108 ? -0.060 2.283 -0.994 1.00 96.00 108 ALA A N 1
ATOM 942 C CA . ALA A 1 108 ? 0.122 1.500 -2.214 1.00 96.00 108 ALA A CA 1
ATOM 943 C C . ALA A 1 108 ? -0.603 0.157 -2.121 1.00 96.00 108 ALA A C 1
ATOM 945 O O . ALA A 1 108 ? -1.440 -0.128 -2.978 1.00 96.00 108 ALA A O 1
ATOM 946 N N . PHE A 1 109 ? -0.353 -0.618 -1.058 1.00 96.00 109 PHE A N 1
ATOM 947 C CA . PHE A 1 109 ? -1.001 -1.915 -0.874 1.00 96.00 109 PHE A CA 1
ATOM 948 C C . PHE A 1 109 ? -2.523 -1.773 -0.892 1.00 96.00 109 PHE A C 1
ATOM 950 O O . PHE A 1 109 ? -3.186 -2.398 -1.714 1.00 96.00 109 PHE A O 1
ATOM 957 N N . THR A 1 110 ? -3.069 -0.866 -0.076 1.00 95.75 110 THR A N 1
ATOM 958 C CA . THR A 1 110 ? -4.523 -0.648 0.023 1.00 95.75 110 THR A CA 1
ATOM 959 C C . THR A 1 110 ? -5.166 -0.008 -1.210 1.00 95.75 110 THR A C 1
ATOM 961 O O . THR A 1 110 ? -6.382 0.109 -1.255 1.00 95.75 110 THR A O 1
ATOM 964 N N . ASN A 1 111 ? -4.372 0.375 -2.215 1.00 93.62 111 ASN A N 1
ATOM 965 C CA . ASN A 1 111 ? -4.831 0.842 -3.524 1.00 93.62 111 ASN A CA 1
ATOM 966 C C . ASN A 1 111 ? -4.419 -0.108 -4.665 1.00 93.62 111 ASN A C 1
ATOM 968 O O . ASN A 1 111 ? -4.359 0.320 -5.826 1.00 93.62 111 ASN A O 1
ATOM 972 N N . GLN A 1 112 ? -4.137 -1.377 -4.337 1.00 93.69 112 GLN A N 1
ATOM 973 C CA . GLN A 1 112 ? -3.750 -2.451 -5.263 1.00 93.69 112 GLN A CA 1
ATOM 974 C C . GLN A 1 112 ? -2.514 -2.104 -6.108 1.00 93.69 112 GLN A C 1
ATOM 976 O O . GLN A 1 112 ? -2.488 -2.296 -7.326 1.00 93.69 112 GLN A O 1
ATOM 981 N N . LYS A 1 113 ? -1.496 -1.533 -5.460 1.00 93.69 113 LYS A N 1
ATOM 982 C CA . LYS A 1 113 ? -0.228 -1.128 -6.074 1.00 93.69 113 LYS A CA 1
ATOM 983 C C . LYS A 1 113 ? 0.950 -1.693 -5.300 1.00 93.69 113 LYS A C 1
ATOM 985 O O . LYS A 1 113 ? 0.915 -1.825 -4.078 1.00 93.69 113 LYS A O 1
ATOM 990 N N . HIS A 1 114 ? 2.024 -1.953 -6.029 1.00 93.31 114 HIS A N 1
ATOM 991 C CA . HIS A 1 114 ? 3.277 -2.453 -5.480 1.00 93.31 114 HIS A CA 1
ATOM 992 C C . HIS A 1 114 ? 4.402 -1.462 -5.749 1.00 93.31 114 HIS A C 1
ATOM 994 O O . HIS A 1 114 ? 4.390 -0.775 -6.769 1.00 93.31 114 HIS A O 1
ATOM 1000 N N . LEU A 1 115 ? 5.357 -1.376 -4.824 1.00 95.50 115 LEU A N 1
ATOM 1001 C CA . LEU A 1 115 ? 6.458 -0.420 -4.881 1.00 95.50 115 LEU A CA 1
ATOM 1002 C C . LEU A 1 115 ? 7.795 -1.153 -4.791 1.00 95.50 115 LEU A C 1
ATOM 1004 O O . LEU A 1 115 ? 8.017 -1.933 -3.864 1.00 95.50 115 LEU A O 1
ATOM 1008 N N . VAL A 1 116 ? 8.701 -0.822 -5.699 1.00 95.38 116 VAL A N 1
ATOM 1009 C CA . VAL A 1 116 ? 10.135 -1.083 -5.600 1.00 95.38 116 VAL A CA 1
ATOM 1010 C C . VAL A 1 116 ? 10.797 0.262 -5.349 1.00 95.38 116 VAL A C 1
ATOM 1012 O O . VAL A 1 116 ? 10.659 1.194 -6.135 1.00 95.38 116 VAL A O 1
ATOM 1015 N N . PHE A 1 117 ? 11.471 0.404 -4.211 1.00 95.12 117 PHE A N 1
ATOM 1016 C CA . PHE A 1 117 ? 12.086 1.678 -3.857 1.00 95.12 117 PHE A CA 1
ATOM 1017 C C . PHE A 1 117 ? 13.484 1.804 -4.449 1.00 95.12 117 PHE A C 1
ATOM 1019 O O . PHE A 1 117 ? 14.306 0.902 -4.272 1.00 95.12 117 PHE A O 1
ATOM 1026 N N . TRP A 1 118 ? 13.793 2.965 -5.031 1.00 92.69 118 TRP A N 1
ATOM 1027 C CA . TRP A 1 118 ? 15.178 3.296 -5.349 1.00 92.69 118 TRP A CA 1
ATOM 1028 C C . TRP A 1 118 ? 15.938 3.556 -4.050 1.00 92.69 118 TRP A C 1
ATOM 1030 O O . TRP A 1 118 ? 15.679 4.527 -3.329 1.00 92.69 118 TRP A O 1
ATOM 1040 N N . ASN A 1 119 ? 16.854 2.654 -3.711 1.00 90.44 119 ASN A N 1
ATOM 1041 C CA . ASN A 1 119 ? 17.576 2.715 -2.452 1.00 90.44 119 ASN A CA 1
ATOM 1042 C C . ASN A 1 119 ? 18.797 3.635 -2.559 1.00 90.44 119 ASN A C 1
ATOM 1044 O O . ASN A 1 119 ? 19.742 3.359 -3.290 1.00 90.44 119 ASN A O 1
ATOM 1048 N N . ASN A 1 120 ? 18.823 4.676 -1.736 1.00 86.19 120 ASN A N 1
ATOM 1049 C CA . ASN A 1 120 ? 19.964 5.554 -1.541 1.00 86.19 120 ASN A CA 1
ATOM 1050 C C . ASN A 1 120 ? 20.435 5.473 -0.078 1.00 86.19 120 ASN A C 1
ATOM 1052 O O . ASN A 1 120 ? 20.161 6.352 0.738 1.00 86.19 120 ASN A O 1
ATOM 1056 N N . SER A 1 121 ? 21.110 4.373 0.269 1.00 80.50 121 SER A N 1
ATOM 1057 C CA . SER A 1 121 ? 21.584 4.107 1.637 1.00 80.50 121 SER A CA 1
ATOM 1058 C C . SER A 1 121 ? 22.973 4.680 1.958 1.00 80.50 121 SER A C 1
ATOM 1060 O O . SER A 1 121 ? 23.436 4.501 3.085 1.00 80.50 121 SER A O 1
ATOM 1062 N N . PHE A 1 122 ? 23.656 5.355 1.022 1.00 82.88 122 PHE A N 1
ATOM 1063 C CA . PHE A 1 122 ? 25.028 5.833 1.265 1.00 82.88 122 PHE A CA 1
ATOM 1064 C C . PHE A 1 122 ? 25.088 7.069 2.182 1.00 82.88 122 PHE A C 1
ATOM 1066 O O . PHE A 1 122 ? 26.087 7.267 2.868 1.00 82.88 122 PHE A O 1
ATOM 1073 N N . ALA A 1 123 ? 24.024 7.879 2.246 1.00 84.62 123 ALA A N 1
ATOM 1074 C CA . ALA A 1 123 ? 23.927 9.041 3.133 1.00 84.62 123 ALA A CA 1
ATOM 1075 C C . ALA A 1 123 ? 22.490 9.231 3.636 1.00 84.62 123 ALA A C 1
ATOM 1077 O O . ALA A 1 123 ? 21.542 8.960 2.909 1.00 84.62 123 ALA A O 1
ATOM 1078 N N . LYS A 1 124 ? 22.302 9.710 4.872 1.00 86.62 124 LYS A N 1
ATOM 1079 C CA . LYS A 1 124 ? 20.983 10.138 5.374 1.00 86.62 124 LYS A CA 1
ATOM 1080 C C . LYS A 1 124 ? 20.755 11.613 5.073 1.00 86.62 124 LYS A C 1
ATOM 1082 O O . LYS A 1 124 ? 21.692 12.401 5.140 1.00 86.62 124 LYS A O 1
ATOM 1087 N N . TYR A 1 125 ? 19.490 11.980 4.881 1.00 86.31 125 TYR A N 1
ATOM 1088 C CA . TYR A 1 125 ? 19.047 13.354 4.628 1.00 86.31 125 TYR A CA 1
ATOM 1089 C C . TYR A 1 125 ? 19.597 13.958 3.333 1.00 86.31 125 TYR A C 1
ATOM 1091 O O . TYR A 1 125 ? 19.581 15.178 3.169 1.00 86.31 125 TYR A O 1
ATOM 1099 N N . ASP A 1 126 ? 20.042 13.112 2.406 1.00 83.50 126 ASP A N 1
ATOM 1100 C CA . ASP A 1 126 ? 20.417 13.562 1.077 1.00 83.50 126 ASP A CA 1
ATOM 1101 C C . ASP A 1 126 ? 19.173 14.130 0.386 1.00 83.50 126 ASP A C 1
ATOM 1103 O O . AS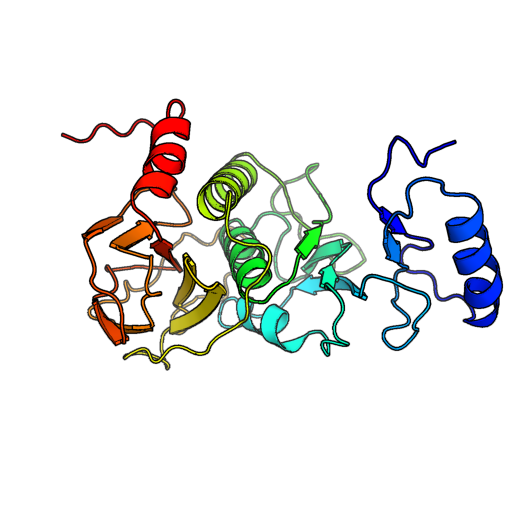P A 1 126 ? 18.113 13.503 0.356 1.00 83.50 126 ASP A O 1
ATOM 1107 N N . THR A 1 127 ? 19.292 15.345 -0.137 1.00 80.75 127 THR A N 1
ATOM 1108 C CA . THR A 1 127 ? 18.237 15.994 -0.925 1.00 80.75 127 THR A CA 1
ATOM 1109 C C . THR A 1 127 ? 18.508 15.865 -2.426 1.00 80.75 127 THR A C 1
ATOM 1111 O O . THR A 1 127 ? 17.914 16.586 -3.228 1.00 80.75 127 THR A O 1
ATOM 1114 N N . GLY A 1 128 ? 19.371 14.920 -2.810 1.00 70.69 128 GLY A N 1
ATOM 1115 C CA . GLY A 1 128 ? 19.737 14.577 -4.178 1.00 70.69 128 GLY A CA 1
ATOM 1116 C C . GLY A 1 128 ? 20.755 15.544 -4.787 1.00 70.69 128 GLY A C 1
ATOM 1117 O O . GLY A 1 128 ? 20.867 16.701 -4.374 1.00 70.69 128 GLY A O 1
ATOM 1118 N N . GLY A 1 129 ? 21.467 15.077 -5.816 1.00 64.75 129 GLY A N 1
ATOM 1119 C CA . GLY A 1 129 ? 22.344 15.888 -6.671 1.00 64.75 129 GLY A CA 1
ATOM 1120 C C . GLY A 1 129 ? 21.590 16.633 -7.787 1.00 64.75 129 GLY A C 1
ATOM 1121 O O . GLY A 1 129 ? 20.409 16.972 -7.658 1.00 64.75 129 GLY A O 1
ATOM 1122 N N . THR A 1 130 ? 22.266 16.906 -8.905 1.00 52.31 130 THR A N 1
ATOM 1123 C CA . THR A 1 130 ? 21.663 17.455 -10.134 1.00 52.31 130 THR A CA 1
ATOM 1124 C C . THR A 1 130 ? 20.671 16.441 -10.717 1.00 52.31 130 THR A C 1
ATOM 1126 O O . THR A 1 130 ? 21.077 15.504 -11.390 1.00 52.31 130 THR A O 1
ATOM 1129 N N . GLY A 1 131 ? 19.377 16.572 -10.407 1.00 60.12 131 GLY A N 1
ATOM 1130 C CA . GLY A 1 131 ? 18.359 15.594 -10.831 1.00 60.12 131 GLY A CA 1
ATOM 1131 C C . GLY A 1 131 ? 17.035 15.619 -10.060 1.00 60.12 131 GLY A C 1
ATOM 1132 O O . GLY A 1 131 ? 16.076 14.986 -10.476 1.00 60.12 131 GLY A O 1
ATOM 1133 N N . GLN A 1 132 ? 16.936 16.384 -8.964 1.00 80.00 132 GLN A N 1
ATOM 1134 C CA . GLN A 1 132 ? 15.729 16.548 -8.128 1.00 80.00 132 GLN A CA 1
ATOM 1135 C C . GLN A 1 132 ? 15.228 15.283 -7.399 1.00 80.00 132 GLN A C 1
ATOM 1137 O O . GLN A 1 132 ? 14.525 15.440 -6.401 1.00 80.00 132 GLN A O 1
ATOM 1142 N N . TYR A 1 133 ? 15.565 14.067 -7.833 1.00 89.62 133 TYR A N 1
ATOM 1143 C CA . TYR A 1 133 ? 15.216 12.820 -7.145 1.00 89.62 133 TYR A CA 1
ATOM 1144 C C . TYR A 1 133 ? 16.112 12.597 -5.935 1.00 89.62 133 TYR A C 1
ATOM 1146 O O . TYR A 1 133 ? 17.331 12.762 -5.999 1.00 89.62 133 TYR A O 1
ATOM 1154 N N . THR A 1 134 ? 15.490 12.271 -4.809 1.00 89.00 134 THR A N 1
ATOM 1155 C CA . THR A 1 134 ? 16.188 12.081 -3.535 1.00 89.00 134 THR A CA 1
ATOM 1156 C C . THR A 1 134 ? 16.159 10.629 -3.101 1.00 89.00 134 THR A C 1
ATOM 1158 O O . THR A 1 134 ? 17.040 10.215 -2.356 1.00 89.00 134 THR A O 1
ATOM 1161 N N . ASN A 1 135 ? 15.269 9.816 -3.678 1.00 91.56 135 ASN A N 1
ATOM 1162 C CA . ASN A 1 135 ? 15.211 8.369 -3.486 1.00 91.56 135 ASN A CA 1
ATOM 1163 C C . ASN A 1 135 ? 14.779 8.012 -2.055 1.00 91.56 135 ASN A C 1
ATOM 1165 O O . ASN A 1 135 ? 14.092 8.807 -1.411 1.00 91.56 135 ASN A O 1
ATOM 1169 N N . ILE A 1 136 ? 15.115 6.816 -1.558 1.00 92.69 136 ILE A N 1
ATOM 1170 C CA . ILE A 1 136 ? 14.776 6.375 -0.197 1.00 92.69 136 ILE A CA 1
ATOM 1171 C C . ILE A 1 136 ? 15.994 5.793 0.515 1.00 92.69 136 ILE A C 1
ATOM 1173 O O . ILE A 1 136 ? 16.662 4.897 0.013 1.00 92.69 136 ILE A O 1
ATOM 1177 N N . TYR A 1 137 ? 16.238 6.238 1.741 1.00 93.12 137 TYR A N 1
ATOM 1178 C CA . TYR A 1 137 ? 17.182 5.626 2.666 1.00 93.12 137 TYR A CA 1
ATOM 1179 C C . TYR A 1 137 ? 16.502 4.476 3.426 1.00 93.12 137 TYR A C 1
ATOM 1181 O O . TYR A 1 137 ? 15.664 4.702 4.3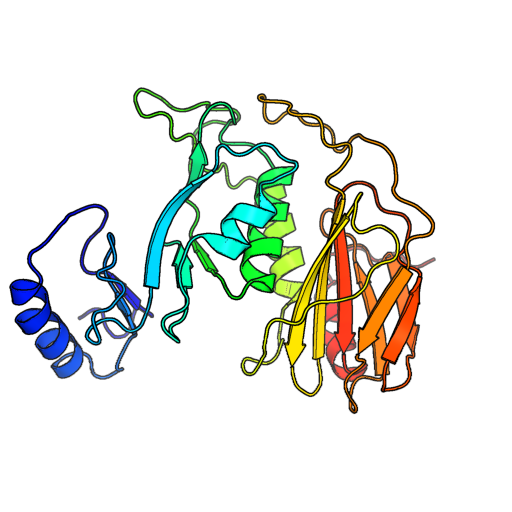05 1.00 93.12 137 TYR A O 1
ATOM 1189 N N . LEU A 1 138 ? 16.889 3.230 3.137 1.00 92.00 138 LEU A N 1
ATOM 1190 C CA . LEU A 1 138 ? 16.326 2.023 3.764 1.00 92.00 138 LEU A CA 1
ATOM 1191 C C . LEU A 1 138 ? 17.065 1.618 5.052 1.00 92.00 138 LEU A C 1
ATOM 1193 O O . LEU A 1 138 ? 17.686 0.552 5.159 1.00 92.00 138 LEU A O 1
ATOM 1197 N N . GLY A 1 139 ? 16.970 2.493 6.054 1.00 91.44 139 GLY A N 1
ATOM 1198 C CA . GLY A 1 139 ? 17.531 2.289 7.392 1.00 91.44 139 GLY A CA 1
ATOM 1199 C C . GLY A 1 139 ? 16.765 1.292 8.273 1.00 91.44 139 GLY A C 1
ATOM 1200 O O . GLY A 1 139 ? 15.739 0.753 7.857 1.00 91.44 139 GLY A O 1
ATOM 1201 N N . PRO A 1 140 ? 17.209 1.091 9.532 1.00 91.81 140 PRO A N 1
ATOM 1202 C CA . PRO A 1 140 ? 16.541 0.200 10.487 1.00 91.81 140 PRO A CA 1
ATOM 1203 C C . PRO A 1 140 ? 15.055 0.518 10.695 1.00 91.81 140 PRO A C 1
ATOM 1205 O O . PRO A 1 140 ? 14.238 -0.389 10.806 1.00 91.81 140 PRO A O 1
ATOM 1208 N N . GLU A 1 141 ? 14.700 1.804 10.701 1.00 91.69 141 GLU A N 1
ATOM 1209 C CA . GLU A 1 141 ? 13.322 2.259 10.888 1.00 91.69 141 GLU A CA 1
ATOM 1210 C C . GLU A 1 141 ? 12.414 1.842 9.723 1.00 91.69 141 GLU A C 1
ATOM 1212 O O . GLU A 1 141 ? 11.386 1.207 9.943 1.00 91.69 141 GLU A O 1
ATOM 1217 N N . ALA A 1 142 ? 12.843 2.111 8.483 1.00 92.56 142 ALA A N 1
ATOM 1218 C CA . ALA A 1 142 ? 12.124 1.699 7.280 1.00 92.56 142 ALA A CA 1
ATOM 1219 C C . ALA A 1 142 ? 11.973 0.173 7.237 1.00 92.56 142 ALA A C 1
ATOM 1221 O O . ALA A 1 142 ? 10.861 -0.315 7.089 1.00 92.56 142 ALA A O 1
ATOM 1222 N N . ARG A 1 143 ? 13.053 -0.583 7.492 1.00 93.88 143 ARG A N 1
ATOM 1223 C CA . ARG A 1 143 ? 13.019 -2.058 7.533 1.00 93.88 143 ARG A CA 1
ATOM 1224 C C . ARG A 1 143 ? 12.051 -2.599 8.587 1.00 93.88 143 ARG A C 1
ATOM 1226 O O . ARG A 1 143 ? 11.333 -3.560 8.316 1.00 93.88 143 ARG A O 1
ATOM 1233 N N . ARG A 1 144 ? 12.003 -1.986 9.777 1.00 94.50 144 ARG A N 1
ATOM 1234 C CA . ARG A 1 144 ? 11.024 -2.336 10.819 1.00 94.50 144 ARG A CA 1
ATOM 1235 C C . ARG A 1 144 ? 9.598 -2.086 10.331 1.00 94.50 144 ARG A C 1
ATOM 1237 O O . ARG A 1 144 ? 8.757 -2.964 10.491 1.00 94.50 144 ARG A O 1
ATOM 1244 N N . MET A 1 145 ? 9.332 -0.932 9.721 1.00 94.81 145 MET A N 1
ATOM 1245 C CA . MET A 1 145 ? 8.011 -0.604 9.171 1.00 94.81 145 MET A CA 1
ATOM 1246 C C . MET A 1 145 ? 7.608 -1.559 8.038 1.00 94.81 145 MET A C 1
ATOM 1248 O O . MET A 1 145 ? 6.463 -2.002 8.011 1.00 94.81 145 MET A O 1
ATOM 1252 N N . THR A 1 146 ? 8.539 -1.948 7.158 1.00 95.44 146 THR A N 1
ATOM 1253 C CA . THR A 1 146 ? 8.299 -2.980 6.134 1.00 95.44 146 THR A CA 1
ATOM 1254 C C . THR A 1 146 ? 7.927 -4.306 6.779 1.00 95.44 146 THR A C 1
ATOM 1256 O O . THR A 1 146 ? 6.958 -4.928 6.365 1.00 95.44 146 THR A O 1
ATOM 1259 N N . LYS A 1 147 ? 8.662 -4.733 7.816 1.00 94.75 147 LYS A N 1
ATOM 1260 C CA . LYS A 1 147 ? 8.373 -5.978 8.535 1.00 94.75 147 LYS A CA 1
ATOM 1261 C C . LYS A 1 147 ? 6.970 -5.950 9.151 1.00 94.75 147 LYS A C 1
ATOM 1263 O O . LYS A 1 147 ? 6.220 -6.897 8.941 1.00 94.75 147 LYS A O 1
ATOM 1268 N N . ILE A 1 148 ? 6.612 -4.864 9.844 1.00 95.75 148 ILE A N 1
ATOM 1269 C CA . ILE A 1 148 ? 5.274 -4.665 10.429 1.00 95.75 148 ILE A CA 1
ATOM 1270 C C . ILE A 1 148 ? 4.200 -4.778 9.344 1.00 95.75 148 ILE A C 1
ATOM 1272 O O . ILE A 1 148 ? 3.256 -5.549 9.496 1.00 95.75 148 ILE A O 1
ATOM 1276 N N . HIS A 1 149 ? 4.368 -4.050 8.238 1.00 96.81 149 HIS A N 1
ATOM 1277 C CA . HIS A 1 149 ? 3.442 -4.086 7.111 1.00 96.81 149 HIS A CA 1
ATOM 1278 C C . HIS A 1 149 ? 3.298 -5.506 6.548 1.00 96.81 149 HIS A C 1
ATOM 1280 O O . HIS A 1 149 ? 2.191 -6.034 6.514 1.00 96.81 149 HIS A O 1
ATOM 1286 N N . THR A 1 150 ? 4.404 -6.163 6.184 1.00 94.88 150 THR A N 1
ATOM 1287 C CA . THR A 1 150 ? 4.401 -7.517 5.611 1.00 94.88 150 THR A CA 1
ATOM 1288 C C . THR A 1 150 ? 3.755 -8.539 6.540 1.00 94.88 150 THR A C 1
ATOM 1290 O O . THR A 1 150 ? 2.989 -9.376 6.073 1.00 94.88 150 THR A O 1
ATOM 1293 N N . GLN A 1 151 ? 4.022 -8.477 7.848 1.00 93.06 151 GLN A N 1
ATOM 1294 C CA . GLN A 1 151 ? 3.377 -9.361 8.824 1.00 93.06 151 GLN A CA 1
ATOM 1295 C C . GLN A 1 151 ? 1.870 -9.102 8.911 1.00 93.06 151 GLN A C 1
ATOM 1297 O O . GLN A 1 151 ? 1.091 -10.052 8.964 1.00 93.06 151 GLN A O 1
ATOM 1302 N N . PHE A 1 152 ? 1.451 -7.835 8.881 1.00 94.81 152 PHE A N 1
ATOM 1303 C CA . PHE A 1 152 ? 0.041 -7.467 8.968 1.00 94.81 152 PHE A CA 1
ATOM 1304 C C . PHE A 1 152 ? -0.771 -7.905 7.748 1.00 94.81 152 PHE A C 1
ATOM 1306 O O . PHE A 1 152 ? -1.899 -8.368 7.906 1.00 94.81 152 PHE A O 1
ATOM 1313 N N . ILE A 1 153 ? -0.202 -7.794 6.544 1.00 94.69 153 ILE A N 1
ATOM 1314 C CA . ILE A 1 153 ? -0.869 -8.182 5.290 1.00 94.69 153 ILE A CA 1
ATOM 1315 C C . ILE A 1 153 ? -0.665 -9.661 4.934 1.00 94.69 153 ILE A C 1
ATOM 1317 O O . ILE A 1 153 ? -1.192 -10.141 3.931 1.00 94.69 153 ILE A O 1
ATOM 1321 N N . MET A 1 154 ? 0.113 -10.401 5.728 1.00 92.44 154 MET A N 1
ATOM 1322 C CA . MET A 1 154 ? 0.417 -11.801 5.453 1.00 92.44 154 MET A CA 1
ATOM 1323 C C . MET A 1 154 ? -0.873 -12.626 5.376 1.00 92.44 154 MET A C 1
ATOM 1325 O O . MET A 1 154 ? -1.780 -12.481 6.206 1.00 92.44 154 MET A O 1
ATOM 1329 N N . ASN A 1 155 ? -0.936 -13.512 4.379 1.00 91.38 155 ASN A N 1
ATOM 1330 C CA . ASN A 1 155 ? -2.098 -14.351 4.071 1.00 91.38 155 ASN A CA 1
ATOM 1331 C C . ASN A 1 155 ? -3.387 -13.565 3.774 1.00 91.38 155 ASN A C 1
ATOM 1333 O O . ASN A 1 155 ? -4.473 -14.129 3.891 1.00 91.38 155 A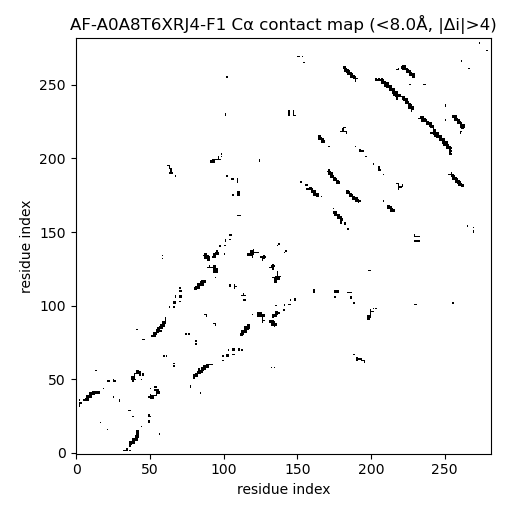SN A O 1
ATO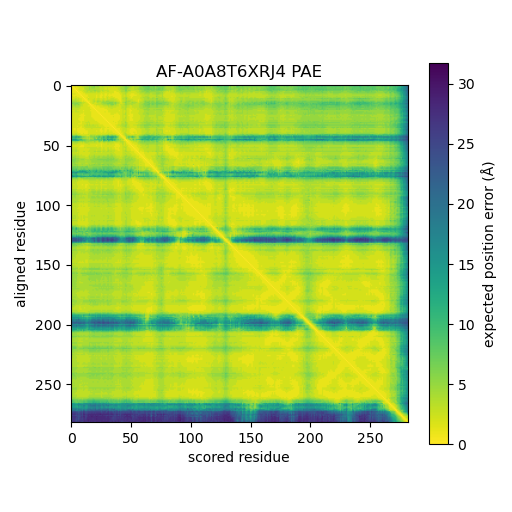M 1337 N N . PHE A 1 156 ? -3.296 -12.276 3.429 1.00 94.94 156 PHE A N 1
ATOM 1338 C CA . PHE A 1 156 ? -4.443 -11.568 2.876 1.00 94.94 156 PHE A CA 1
ATOM 1339 C C . PHE A 1 156 ? -4.819 -12.201 1.521 1.00 94.94 156 PHE A C 1
ATOM 1341 O O . PHE A 1 156 ? -3.915 -12.457 0.716 1.00 94.94 156 PHE A O 1
ATOM 1348 N N . PRO A 1 157 ? -6.105 -12.496 1.259 1.00 94.44 157 PRO A N 1
ATOM 1349 C CA . PRO A 1 157 ? -6.503 -13.182 0.035 1.00 94.44 157 PRO A CA 1
ATOM 1350 C C . PRO A 1 157 ? -6.114 -12.423 -1.239 1.00 94.44 157 PRO A C 1
ATOM 1352 O O . PRO A 1 157 ? -6.212 -11.198 -1.332 1.00 94.44 157 PRO A O 1
ATOM 1355 N N . THR A 1 158 ? -5.700 -13.168 -2.264 1.00 91.25 158 THR A N 1
ATOM 1356 C CA . THR A 1 158 ? -5.334 -12.601 -3.572 1.00 91.25 158 THR A CA 1
ATOM 1357 C C . THR A 1 158 ? -6.550 -12.106 -4.353 1.00 91.25 158 THR A C 1
ATOM 1359 O O . THR A 1 158 ? -6.425 -11.172 -5.139 1.00 91.25 158 THR A O 1
ATOM 1362 N N . GLN A 1 159 ? -7.729 -12.685 -4.108 1.00 93.69 159 GLN A N 1
ATOM 1363 C CA . GLN A 1 159 ? -9.001 -12.194 -4.629 1.00 93.69 159 GLN A CA 1
ATOM 1364 C C . GLN A 1 159 ? -9.563 -11.134 -3.686 1.00 93.69 159 GLN A C 1
ATOM 1366 O O . GLN A 1 159 ? -10.151 -11.439 -2.652 1.00 93.69 159 GLN A O 1
ATOM 1371 N N . HIS A 1 160 ? -9.340 -9.874 -4.040 1.00 95.12 160 HIS A N 1
ATOM 1372 C CA . HIS A 1 160 ? -9.795 -8.732 -3.264 1.00 95.12 160 HIS A CA 1
ATOM 1373 C C . HIS A 1 160 ? -10.132 -7.555 -4.181 1.00 95.12 160 HIS A C 1
ATOM 1375 O O . HIS A 1 160 ? -9.751 -7.509 -5.355 1.00 95.12 160 HIS A O 1
ATOM 1381 N N . ARG A 1 161 ? -10.827 -6.567 -3.627 1.00 94.69 161 ARG A N 1
ATOM 1382 C CA . ARG A 1 161 ? -11.217 -5.336 -4.318 1.00 94.69 161 ARG A CA 1
ATOM 1383 C C . ARG A 1 161 ? -11.096 -4.132 -3.398 1.00 94.69 161 ARG A C 1
ATOM 1385 O O . ARG A 1 161 ? -11.271 -4.256 -2.188 1.00 94.69 161 ARG A O 1
ATOM 1392 N N . ASN A 1 162 ? -10.860 -2.965 -3.990 1.00 94.25 162 ASN A N 1
ATOM 1393 C CA . ASN A 1 162 ? -11.017 -1.702 -3.277 1.00 94.25 162 ASN A CA 1
ATOM 1394 C C . ASN A 1 162 ? -12.497 -1.465 -2.957 1.00 94.25 162 ASN A C 1
ATOM 1396 O O . ASN A 1 162 ? -13.352 -1.654 -3.828 1.00 94.25 162 ASN A O 1
ATOM 1400 N N . ILE A 1 163 ? -12.793 -0.997 -1.748 1.00 96.12 163 ILE A N 1
ATOM 1401 C CA . ILE A 1 163 ? -14.117 -0.479 -1.387 1.00 96.12 163 ILE A CA 1
ATOM 1402 C C . ILE A 1 163 ? -13.982 0.891 -0.722 1.00 96.12 163 ILE A C 1
ATOM 1404 O O . ILE A 1 163 ? -12.984 1.182 -0.065 1.00 96.12 163 ILE A O 1
ATOM 1408 N N . ASN A 1 164 ? -14.997 1.735 -0.890 1.00 96.62 164 ASN A N 1
ATOM 1409 C CA . ASN A 1 164 ? -15.082 2.999 -0.167 1.00 96.62 164 ASN A CA 1
ATOM 1410 C C . ASN A 1 164 ? -15.769 2.758 1.175 1.00 96.62 164 ASN A C 1
ATOM 1412 O O . ASN A 1 164 ? -16.809 2.103 1.223 1.00 96.62 164 ASN A O 1
ATOM 1416 N N . LEU A 1 165 ? -15.200 3.309 2.243 1.00 97.81 165 LEU A N 1
ATOM 1417 C CA . LEU A 1 165 ? -15.801 3.287 3.571 1.00 97.81 165 LEU A CA 1
ATOM 1418 C C . LEU A 1 165 ? -16.347 4.665 3.922 1.00 97.81 165 LEU A C 1
ATOM 1420 O O . LEU A 1 165 ? -15.775 5.688 3.541 1.00 97.81 165 LEU A O 1
ATOM 1424 N N . GLU A 1 166 ? -17.425 4.676 4.694 1.00 98.38 166 GLU A N 1
ATOM 1425 C CA . GLU A 1 166 ? -17.931 5.886 5.326 1.00 98.38 166 GLU A CA 1
ATOM 1426 C C . GLU A 1 166 ? -17.224 6.081 6.670 1.00 98.38 166 GLU A C 1
ATOM 1428 O O . GLU A 1 166 ? -17.204 5.180 7.509 1.00 98.38 166 GLU A O 1
ATOM 1433 N N . ILE A 1 167 ? -16.624 7.255 6.863 1.00 98.50 167 ILE A N 1
ATOM 1434 C CA . ILE A 1 167 ? -15.983 7.667 8.117 1.00 98.50 167 ILE A CA 1
ATOM 1435 C C . ILE A 1 167 ? -16.632 8.953 8.610 1.00 98.50 167 ILE A C 1
ATOM 1437 O O . ILE A 1 167 ? -17.040 9.777 7.794 1.00 98.50 167 ILE A O 1
ATOM 1441 N N . SER A 1 168 ? -16.692 9.158 9.926 1.00 98.56 168 SER A N 1
ATOM 1442 C CA . SER A 1 168 ? -17.320 10.356 10.506 1.00 98.56 168 SER A CA 1
ATOM 1443 C C . SER A 1 168 ? -16.525 11.652 10.285 1.00 98.56 168 SER A C 1
ATOM 1445 O O . SER A 1 168 ? -17.080 12.744 10.378 1.00 98.56 168 SER A O 1
ATOM 1447 N N . GLU A 1 169 ? -15.229 11.554 9.965 1.00 97.94 169 GLU A N 1
ATOM 1448 C CA . GLU A 1 169 ? -14.312 12.697 9.840 1.00 97.94 169 GLU A CA 1
ATOM 1449 C C . GLU A 1 169 ? -13.589 12.755 8.469 1.00 97.94 169 GLU A C 1
ATOM 1451 O O . GLU A 1 169 ? -12.354 12.833 8.419 1.00 97.94 169 GLU A O 1
ATOM 1456 N N . PRO A 1 170 ? -14.305 12.745 7.326 1.00 97.44 170 PRO A N 1
ATOM 1457 C CA . PRO A 1 170 ? -13.694 12.659 5.991 1.00 97.44 170 PRO A CA 1
ATOM 1458 C C . PRO A 1 170 ? -12.872 13.901 5.605 1.00 97.44 170 PRO A C 1
ATOM 1460 O O . PRO A 1 170 ? -11.981 13.842 4.756 1.00 97.44 170 PRO A O 1
ATOM 1463 N N . GLN A 1 171 ? -13.131 15.040 6.248 1.00 96.88 171 GLN A N 1
ATOM 1464 C CA . GLN A 1 171 ? -12.333 16.262 6.125 1.00 96.88 171 GLN A CA 1
ATOM 1465 C C . GLN A 1 171 ? -10.983 16.189 6.852 1.00 96.88 171 GLN A C 1
ATOM 1467 O O . GLN A 1 171 ? -10.102 16.997 6.556 1.00 96.88 171 GLN A O 1
ATOM 1472 N N . LYS A 1 172 ? -10.811 15.251 7.797 1.00 96.94 172 LYS A N 1
ATOM 1473 C CA . LYS A 1 172 ? -9.577 15.096 8.586 1.00 96.94 172 LYS A CA 1
ATOM 1474 C C . LYS A 1 172 ? -8.784 13.864 8.188 1.00 96.94 172 LYS A C 1
ATOM 1476 O O . LYS A 1 172 ? -7.557 13.941 8.109 1.00 96.94 172 LYS A O 1
ATOM 1481 N N . ALA A 1 173 ? -9.458 12.753 7.918 1.00 97.50 173 ALA A N 1
ATOM 1482 C CA . ALA A 1 173 ? -8.830 11.483 7.588 1.00 97.50 173 ALA A CA 1
ATOM 1483 C C . ALA A 1 173 ? -9.311 10.921 6.248 1.00 97.50 173 ALA A C 1
ATOM 1485 O O . ALA A 1 173 ? -10.373 11.274 5.744 1.00 97.50 173 ALA A O 1
ATOM 1486 N N . ARG A 1 174 ? -8.505 10.040 5.659 1.00 97.19 174 ARG A N 1
ATOM 1487 C CA . ARG A 1 174 ? -8.896 9.185 4.532 1.00 97.19 174 ARG A CA 1
ATOM 1488 C C . ARG A 1 174 ? -8.794 7.729 4.947 1.00 97.19 174 ARG A C 1
ATOM 1490 O O . ARG A 1 174 ? -7.891 7.388 5.706 1.00 97.19 174 ARG A O 1
ATOM 1497 N N . ALA A 1 175 ? -9.689 6.899 4.425 1.00 97.75 175 ALA A N 1
ATOM 1498 C CA . ALA A 1 175 ? -9.669 5.453 4.593 1.00 97.75 175 ALA A CA 1
ATOM 1499 C C . ALA A 1 175 ? -9.438 4.788 3.231 1.00 97.75 175 ALA A C 1
ATOM 1501 O O . ALA A 1 175 ? -10.166 5.062 2.278 1.00 97.75 175 ALA A O 1
ATOM 1502 N N . HIS A 1 176 ? -8.434 3.920 3.153 1.00 97.50 176 HIS A N 1
ATOM 1503 C CA . HIS A 1 176 ? -8.141 3.090 1.985 1.00 97.50 176 HIS A CA 1
ATOM 1504 C C . HIS A 1 176 ? -8.407 1.643 2.366 1.00 97.50 176 HIS A C 1
ATOM 1506 O O . HIS A 1 176 ? -7.809 1.156 3.327 1.00 97.50 176 HIS A O 1
ATOM 1512 N N . CYS A 1 177 ? -9.319 0.971 1.669 1.00 97.69 177 CYS A N 1
ATOM 1513 C CA . CYS A 1 177 ? -9.795 -0.342 2.085 1.00 97.69 177 CYS A CA 1
ATOM 1514 C C . CYS A 1 177 ? -9.703 -1.376 0.968 1.00 97.69 177 CYS A C 1
ATOM 1516 O O . CYS A 1 177 ? -10.209 -1.152 -0.131 1.00 97.69 177 CYS A O 1
ATOM 1518 N N . LEU A 1 178 ? -9.129 -2.532 1.308 1.00 97.12 178 LEU A N 1
ATOM 1519 C CA . LEU A 1 178 ? -9.236 -3.763 0.538 1.00 97.12 178 LEU A CA 1
ATOM 1520 C C . LEU A 1 178 ? -10.153 -4.743 1.246 1.00 97.12 178 LEU A C 1
ATOM 1522 O O . LEU A 1 178 ? -9.963 -5.036 2.426 1.00 97.12 178 LEU A O 1
ATOM 1526 N N . GLN A 1 179 ? -11.089 -5.301 0.492 1.00 97.75 179 GLN A N 1
ATOM 1527 C CA . GLN A 1 179 ? -11.993 -6.342 0.951 1.00 97.75 179 GLN A CA 1
ATOM 1528 C C . GLN A 1 179 ? -11.812 -7.600 0.103 1.00 97.75 179 GLN A C 1
ATOM 1530 O O . GLN A 1 179 ? -11.823 -7.533 -1.128 1.00 97.75 179 GLN A O 1
ATOM 1535 N N . ALA A 1 180 ? -11.686 -8.730 0.783 1.00 97.06 180 ALA A N 1
ATOM 1536 C CA . ALA A 1 180 ? -11.863 -10.077 0.266 1.00 97.06 180 ALA A CA 1
ATOM 1537 C C . ALA A 1 180 ? -13.129 -10.701 0.888 1.00 97.06 180 ALA A C 1
ATOM 1539 O O . ALA A 1 180 ? -13.770 -10.097 1.751 1.00 97.06 180 ALA A O 1
ATOM 1540 N N . ASP A 1 181 ? -13.478 -11.918 0.478 1.00 95.50 181 ASP A N 1
ATOM 1541 C CA . ASP A 1 181 ? -14.696 -12.598 0.949 1.00 95.50 181 ASP A CA 1
ATOM 1542 C C . ASP A 1 181 ? -14.666 -12.959 2.445 1.00 95.50 181 ASP A C 1
ATOM 1544 O O . ASP A 1 181 ? -15.714 -13.168 3.053 1.00 95.50 181 ASP A O 1
ATOM 1548 N N . ASP A 1 182 ? -13.479 -13.018 3.053 1.00 95.88 182 ASP A N 1
ATOM 1549 C CA . ASP A 1 182 ? -13.279 -13.420 4.450 1.00 95.88 182 ASP A CA 1
ATOM 1550 C C . ASP A 1 182 ? -12.255 -12.567 5.218 1.00 95.88 182 ASP A C 1
ATOM 1552 O O . ASP A 1 182 ? -11.832 -12.922 6.322 1.00 95.88 182 ASP A O 1
ATOM 1556 N N . ASP A 1 183 ? -11.818 -11.461 4.620 1.00 97.62 183 ASP A N 1
ATOM 1557 C CA . ASP A 1 183 ? -10.793 -10.585 5.173 1.00 97.62 183 ASP A CA 1
ATOM 1558 C C . ASP A 1 183 ? -11.016 -9.156 4.687 1.00 97.62 183 ASP A C 1
ATOM 1560 O O . ASP A 1 183 ? -11.482 -8.916 3.572 1.00 97.62 183 ASP A O 1
ATOM 1564 N N . LEU A 1 184 ? -10.656 -8.188 5.511 1.00 98.06 184 LEU A N 1
ATOM 1565 C CA . LEU A 1 184 ? -10.744 -6.780 5.171 1.00 98.06 184 LEU A CA 1
ATOM 1566 C C . LEU A 1 184 ? -9.596 -6.047 5.848 1.00 98.06 184 LEU A C 1
ATOM 1568 O O . LEU A 1 184 ? -9.381 -6.194 7.049 1.00 98.06 184 LEU A O 1
ATOM 1572 N N . ILE A 1 185 ? -8.867 -5.239 5.083 1.00 98.44 185 ILE A N 1
ATOM 1573 C CA . ILE A 1 185 ? -7.806 -4.367 5.589 1.00 98.44 185 ILE A CA 1
ATOM 1574 C C . ILE A 1 185 ? -8.186 -2.923 5.291 1.00 98.44 185 ILE A C 1
ATOM 1576 O O . ILE A 1 185 ? -8.560 -2.594 4.165 1.00 98.44 185 ILE A O 1
ATOM 1580 N N . VAL A 1 186 ? -8.052 -2.055 6.292 1.00 98.62 186 VAL A N 1
ATOM 1581 C CA . VAL A 1 186 ? -8.194 -0.605 6.134 1.00 98.62 186 VAL A CA 1
ATOM 1582 C C . VAL A 1 186 ? -6.937 0.086 6.618 1.00 98.62 186 VAL A C 1
ATOM 1584 O O . VAL A 1 186 ? -6.436 -0.201 7.704 1.00 98.62 186 VAL A O 1
ATOM 1587 N N . TYR A 1 187 ? -6.462 1.043 5.835 1.00 98.62 187 TYR A N 1
ATOM 1588 C CA . TYR A 1 187 ? -5.455 2.002 6.247 1.00 98.62 187 TYR A CA 1
ATOM 1589 C C . TYR A 1 187 ? -6.086 3.386 6.374 1.00 98.62 187 TYR A C 1
ATOM 1591 O O . TYR A 1 187 ? -6.634 3.917 5.404 1.00 98.62 187 TYR A O 1
ATOM 1599 N N . PHE A 1 188 ? -6.000 3.975 7.564 1.00 98.44 188 PHE A N 1
ATOM 1600 C CA . PHE A 1 188 ? -6.461 5.332 7.823 1.00 98.44 188 PHE A CA 1
ATOM 1601 C C . PHE A 1 188 ? -5.280 6.292 7.851 1.00 98.44 188 PHE A C 1
ATOM 1603 O O . PHE A 1 188 ? -4.276 6.034 8.516 1.00 98.44 188 PHE A O 1
ATOM 1610 N N . TYR A 1 189 ? -5.429 7.431 7.181 1.00 97.25 189 TYR A N 1
ATOM 1611 C CA . TYR A 1 189 ? -4.427 8.488 7.148 1.00 97.25 189 TYR A CA 1
ATOM 1612 C C . TYR A 1 189 ? -5.021 9.828 7.588 1.00 97.25 189 TYR A C 1
ATOM 1614 O O . TYR A 1 189 ? -5.870 10.396 6.897 1.00 97.25 189 TYR A O 1
ATOM 1622 N N . HIS A 1 190 ? -4.566 10.350 8.730 1.00 96.19 190 HIS A N 1
ATOM 1623 C CA . HIS A 1 190 ? -4.945 11.664 9.248 1.00 96.19 190 HIS A CA 1
ATOM 1624 C C . HIS A 1 190 ? -4.149 12.749 8.509 1.00 96.19 190 HIS A C 1
ATOM 1626 O O . HIS A 1 190 ? -2.945 12.914 8.736 1.00 96.19 190 HIS A O 1
ATOM 1632 N N . PHE A 1 191 ? -4.809 13.488 7.614 1.00 93.31 191 PHE A N 1
ATOM 1633 C CA . PHE A 1 191 ? -4.157 14.411 6.683 1.00 93.31 191 PHE A CA 1
ATOM 1634 C C . PHE A 1 191 ? -4.368 15.898 7.001 1.00 93.31 191 PHE A C 1
ATOM 1636 O O . PHE A 1 191 ? -3.559 16.696 6.546 1.00 93.31 191 PHE A O 1
ATOM 1643 N N . ALA A 1 192 ? -5.416 16.310 7.725 1.00 89.38 192 ALA A N 1
ATOM 1644 C CA . ALA A 1 192 ? -5.758 17.739 7.865 1.00 89.38 192 ALA A CA 1
ATOM 1645 C C . ALA A 1 192 ? -4.616 18.602 8.437 1.00 89.38 192 ALA A C 1
ATOM 1647 O O . ALA A 1 192 ? -4.294 19.658 7.876 1.00 89.38 192 ALA A O 1
ATOM 1648 N N . ASP A 1 193 ? -3.939 18.104 9.472 1.00 81.94 193 ASP A N 1
ATOM 1649 C CA . ASP A 1 193 ? -2.988 18.878 10.278 1.00 81.94 193 ASP A CA 1
ATOM 1650 C C . ASP A 1 193 ? -1.524 18.470 10.071 1.00 81.94 193 ASP A C 1
ATOM 1652 O O . ASP A 1 193 ? -0.678 18.648 10.948 1.00 81.94 193 ASP A O 1
ATOM 1656 N N . ARG A 1 194 ? -1.199 17.907 8.901 1.00 82.44 194 ARG A N 1
ATOM 1657 C CA . ARG A 1 194 ? 0.185 17.526 8.587 1.00 82.44 194 ARG A CA 1
ATOM 1658 C C . ARG A 1 194 ? 1.029 18.755 8.262 1.00 82.44 194 ARG A C 1
ATOM 1660 O O . ARG A 1 194 ? 0.694 19.466 7.307 1.00 82.44 194 ARG A O 1
ATOM 1667 N N . PRO A 1 195 ? 2.122 19.011 8.998 1.00 72.38 195 PRO A N 1
ATOM 1668 C CA . PRO A 1 195 ? 3.064 20.037 8.598 1.00 72.38 195 PRO A CA 1
ATOM 1669 C C . PRO A 1 195 ? 3.841 19.579 7.354 1.00 72.38 195 PRO A C 1
ATOM 1671 O O . PRO A 1 195 ? 4.200 18.414 7.201 1.00 72.38 195 PRO A O 1
ATOM 1674 N N . ASN A 1 196 ? 4.146 20.521 6.463 1.00 70.38 196 ASN A N 1
ATOM 1675 C CA . ASN A 1 196 ? 5.068 20.294 5.349 1.00 70.38 196 ASN A CA 1
ATOM 1676 C C . ASN A 1 196 ? 6.504 20.534 5.798 1.00 70.38 196 ASN A C 1
ATOM 1678 O O . ASN A 1 196 ? 7.127 21.529 5.424 1.00 70.38 196 ASN A O 1
ATOM 1682 N N . THR A 1 197 ? 7.050 19.653 6.630 1.00 66.19 197 THR A N 1
ATOM 1683 C CA . THR A 1 197 ? 8.469 19.769 6.976 1.00 66.19 197 THR A CA 1
ATOM 1684 C C . THR A 1 197 ? 9.325 19.087 5.918 1.00 66.19 197 THR A C 1
ATOM 1686 O O . THR A 1 197 ? 9.267 17.877 5.734 1.00 66.19 197 THR A O 1
ATOM 1689 N N . LEU A 1 198 ? 10.153 19.874 5.233 1.00 64.62 198 LEU A N 1
ATOM 1690 C CA . LEU A 1 198 ? 10.964 19.428 4.095 1.00 64.62 198 LEU A CA 1
ATOM 1691 C C . LEU A 1 198 ? 12.136 18.510 4.490 1.00 64.62 198 LEU A C 1
ATOM 1693 O O . LEU A 1 198 ? 12.652 17.749 3.678 1.00 64.62 198 LEU A O 1
ATOM 1697 N N . SER A 1 199 ? 12.585 18.586 5.745 1.00 59.62 199 SER A N 1
ATOM 1698 C CA . SER A 1 199 ? 13.903 18.092 6.154 1.00 59.62 199 SER A CA 1
ATOM 1699 C C . SER A 1 199 ? 13.970 16.601 6.502 1.00 59.62 199 SER A C 1
ATOM 1701 O O . SER A 1 199 ? 15.039 16.131 6.890 1.00 59.62 199 SER A O 1
ATOM 1703 N N . GLY A 1 200 ? 12.869 15.843 6.420 1.00 58.00 200 GLY A N 1
ATOM 1704 C CA . GLY A 1 200 ? 12.840 14.438 6.862 1.00 58.00 200 GLY A CA 1
ATOM 1705 C C . GLY A 1 200 ? 13.065 14.249 8.372 1.00 58.00 200 GLY A C 1
ATOM 1706 O O . GLY A 1 200 ? 13.078 13.129 8.871 1.00 58.00 200 GLY A O 1
ATOM 1707 N N . ARG A 1 201 ? 13.206 15.353 9.119 1.00 66.00 201 ARG A N 1
ATOM 1708 C CA . ARG A 1 201 ? 13.244 15.409 10.588 1.00 66.00 201 ARG A CA 1
ATOM 1709 C C . ARG A 1 201 ? 11.857 15.634 11.174 1.00 66.00 201 ARG A C 1
ATOM 1711 O O . ARG A 1 201 ? 11.743 16.155 12.284 1.00 66.00 201 ARG A O 1
ATOM 1718 N N . GLU A 1 202 ? 10.818 15.318 10.405 1.00 68.00 202 GLU A N 1
ATOM 1719 C CA . GLU A 1 202 ? 9.451 15.396 10.885 1.00 68.00 202 GLU A CA 1
ATOM 1720 C C . GLU A 1 202 ? 9.366 14.510 12.119 1.00 68.00 202 GLU A C 1
ATOM 1722 O O . GLU A 1 202 ? 9.485 13.286 12.054 1.00 68.00 202 GLU A O 1
ATOM 1727 N N . LYS A 1 203 ? 9.243 15.150 13.278 1.00 67.50 203 LYS A N 1
ATOM 1728 C CA . LYS A 1 203 ? 8.765 14.433 14.440 1.00 67.50 203 LYS A CA 1
ATOM 1729 C C . LYS A 1 203 ? 7.335 14.070 14.092 1.00 67.50 203 LYS A C 1
ATOM 1731 O O . LYS A 1 203 ? 6.605 14.940 13.619 1.00 67.50 203 LYS A O 1
ATOM 1736 N N . ASP A 1 204 ? 6.954 12.823 14.339 1.00 71.94 204 ASP A N 1
ATOM 1737 C CA . ASP A 1 204 ? 5.558 12.401 14.295 1.00 71.94 204 ASP A CA 1
ATOM 1738 C C . ASP A 1 204 ? 4.784 13.214 15.345 1.00 71.94 204 ASP A C 1
ATOM 1740 O O . ASP A 1 204 ? 4.666 12.842 16.507 1.00 71.94 204 ASP A O 1
ATOM 1744 N N . THR A 1 205 ? 4.401 14.419 14.944 1.00 74.12 205 THR A N 1
ATOM 1745 C CA . THR A 1 205 ? 3.864 15.506 15.753 1.00 74.12 205 THR A CA 1
ATOM 1746 C C . THR A 1 205 ? 2.675 16.080 15.001 1.00 74.12 205 THR A C 1
ATOM 1748 O O . THR A 1 205 ? 2.577 15.970 13.778 1.00 74.12 205 THR A O 1
ATOM 1751 N N . GLY A 1 206 ? 1.721 16.620 15.743 1.00 81.56 206 GLY A N 1
ATOM 1752 C CA . GLY A 1 206 ? 0.408 16.985 15.228 1.00 81.56 206 GLY A CA 1
ATOM 1753 C C . GLY A 1 206 ? -0.690 16.588 16.211 1.00 81.56 206 GLY A C 1
ATOM 1754 O O . GLY A 1 206 ? -0.420 15.850 17.166 1.00 81.56 206 GLY A O 1
ATOM 1755 N N . PRO A 1 207 ? -1.912 17.087 16.015 1.00 91.56 207 PRO A N 1
ATOM 1756 C CA . PRO A 1 207 ? -3.028 16.743 16.875 1.00 91.56 207 PRO A CA 1
ATOM 1757 C C . PRO A 1 207 ? -3.378 15.258 16.749 1.00 91.56 207 PRO A C 1
ATOM 1759 O O . PRO A 1 207 ? -3.233 14.640 15.691 1.00 91.56 207 PRO A O 1
ATOM 1762 N N . VAL A 1 208 ? -3.833 14.687 17.861 1.00 95.19 208 VAL A N 1
ATOM 1763 C CA . VAL A 1 208 ? -4.429 13.351 17.891 1.00 95.19 208 VAL A CA 1
ATOM 1764 C C . VAL A 1 208 ? -5.854 13.474 17.365 1.00 95.19 208 VAL A C 1
ATOM 1766 O O . VAL A 1 208 ? -6.625 14.285 17.881 1.00 95.19 208 VAL A O 1
ATOM 1769 N N . LEU A 1 209 ? -6.195 12.691 16.344 1.00 96.81 209 LEU A N 1
ATOM 1770 C CA . LEU A 1 209 ? -7.572 12.557 15.894 1.00 96.81 209 LEU A CA 1
ATOM 1771 C C . LEU A 1 209 ? -8.303 11.621 16.858 1.00 96.81 209 LEU A C 1
ATOM 1773 O O . LEU A 1 209 ? -7.808 10.533 17.145 1.00 96.81 209 LEU A O 1
ATOM 1777 N N . LYS A 1 210 ? -9.455 12.071 17.358 1.00 97.75 210 LYS A N 1
ATOM 1778 C CA . LYS A 1 210 ? -10.258 11.385 18.377 1.00 97.75 210 LYS A CA 1
ATOM 1779 C C . LYS A 1 210 ? -11.694 11.220 17.921 1.00 97.75 210 LYS A C 1
ATOM 1781 O O . LYS A 1 210 ? -12.148 11.995 17.078 1.00 97.75 210 LYS A O 1
ATOM 1786 N N . ASN A 1 211 ? -12.410 10.284 18.544 1.00 97.44 211 ASN A N 1
ATOM 1787 C CA . ASN A 1 211 ? -13.852 10.072 18.359 1.00 97.44 211 ASN A CA 1
ATOM 1788 C C . ASN A 1 211 ? -14.259 9.860 16.886 1.00 97.44 211 ASN A C 1
ATOM 1790 O O . ASN A 1 211 ? -15.363 10.223 16.480 1.00 97.44 211 ASN A O 1
ATOM 1794 N N . MET A 1 212 ? -13.354 9.319 16.065 1.00 98.50 212 MET A N 1
ATOM 1795 C CA . MET A 1 212 ? -13.677 8.961 14.689 1.00 98.50 212 MET A CA 1
ATOM 1796 C C . MET A 1 212 ? -14.363 7.597 14.687 1.00 98.50 212 MET A C 1
ATOM 1798 O O . MET A 1 212 ? -13.929 6.688 15.388 1.00 98.50 212 MET A O 1
ATOM 1802 N N . THR A 1 213 ? -15.398 7.441 13.870 1.00 98.75 213 THR A N 1
ATOM 1803 C CA . THR A 1 213 ? -16.063 6.160 13.629 1.00 98.75 213 THR A CA 1
ATOM 1804 C C . THR A 1 213 ? -15.974 5.791 12.154 1.00 98.75 213 THR A C 1
ATOM 1806 O O . THR A 1 213 ? -15.731 6.647 11.294 1.00 98.75 213 THR A O 1
ATOM 1809 N N . VAL A 1 214 ? -16.137 4.505 11.858 1.00 98.75 214 VAL A N 1
ATOM 1810 C CA . VAL A 1 214 ? -16.129 3.963 10.496 1.00 98.75 214 VAL A CA 1
ATOM 1811 C C . VAL A 1 214 ? -17.222 2.911 10.329 1.00 98.75 214 VAL A C 1
ATOM 1813 O O . VAL A 1 214 ? -17.390 2.051 11.192 1.00 98.75 214 VAL A O 1
ATOM 1816 N N . GLN A 1 215 ? -17.943 2.959 9.207 1.00 98.69 215 GLN A N 1
ATOM 1817 C CA . GLN A 1 215 ? -18.856 1.892 8.795 1.00 98.69 215 GLN A CA 1
ATOM 1818 C C . GLN A 1 215 ? -18.069 0.816 8.045 1.00 98.69 215 GLN A C 1
ATOM 1820 O O . GLN A 1 215 ? -17.519 1.078 6.973 1.00 98.69 215 GLN A O 1
ATOM 1825 N N . VAL A 1 216 ? -18.000 -0.392 8.603 1.00 98.44 216 VAL A N 1
ATOM 1826 C CA . VAL A 1 216 ? -17.205 -1.506 8.071 1.00 98.44 216 VAL A CA 1
ATOM 1827 C C . VAL A 1 216 ? -18.117 -2.660 7.656 1.00 98.44 216 VAL A C 1
ATOM 1829 O O . VAL A 1 216 ? -18.842 -3.181 8.502 1.00 98.44 216 VAL A O 1
ATOM 1832 N N . PRO A 1 217 ? -18.071 -3.110 6.389 1.00 98.25 217 PRO A N 1
ATOM 1833 C CA . PRO A 1 217 ? -18.766 -4.316 5.954 1.00 98.25 217 PRO A CA 1
ATOM 1834 C C . PRO A 1 217 ? -17.974 -5.561 6.367 1.00 98.25 217 PRO A C 1
ATOM 1836 O O . PRO A 1 217 ? -17.128 -6.050 5.615 1.00 98.25 217 PRO A O 1
ATOM 1839 N N . VAL A 1 218 ? -18.239 -6.062 7.572 1.00 98.38 218 VAL A N 1
ATOM 1840 C CA . VAL A 1 218 ? -17.599 -7.256 8.133 1.00 98.38 218 VAL A CA 1
ATOM 1841 C C . VAL A 1 218 ? -17.971 -8.481 7.289 1.00 98.38 218 VAL A C 1
ATOM 1843 O O . VAL A 1 218 ? -19.163 -8.799 7.187 1.00 98.38 218 VAL A O 1
ATOM 1846 N N . PRO A 1 219 ? -16.983 -9.165 6.676 1.00 97.25 219 PRO A N 1
ATOM 1847 C CA . PRO A 1 219 ? -17.243 -10.346 5.858 1.00 97.25 219 PRO A CA 1
ATOM 1848 C C . PRO A 1 219 ? -17.907 -11.490 6.653 1.00 97.25 219 PRO A C 1
ATOM 1850 O O . PRO A 1 219 ? -17.658 -11.598 7.853 1.00 97.25 219 PRO A O 1
ATOM 1853 N N . PRO A 1 220 ? -18.706 -12.372 6.016 1.00 96.44 220 PRO A N 1
ATOM 1854 C CA . PRO A 1 220 ? -19.453 -13.441 6.696 1.00 96.44 220 PRO A CA 1
ATOM 1855 C C . PRO A 1 220 ? -18.617 -14.360 7.593 1.00 96.44 220 PRO A C 1
ATOM 1857 O O . PRO A 1 220 ? -19.070 -14.748 8.666 1.00 96.44 220 PRO A O 1
ATOM 1860 N N . ASP A 1 221 ? -17.396 -14.675 7.165 1.00 95.06 221 ASP A N 1
ATOM 1861 C CA . ASP A 1 221 ? -16.499 -15.579 7.890 1.00 95.06 221 ASP A CA 1
ATOM 1862 C C . ASP A 1 221 ? -15.578 -14.847 8.878 1.00 95.06 221 ASP A C 1
ATOM 1864 O O . ASP A 1 221 ? -14.866 -15.486 9.656 1.00 95.06 221 ASP A O 1
ATOM 1868 N N . ALA A 1 222 ? -15.552 -13.513 8.847 1.00 96.81 222 ALA A N 1
ATOM 1869 C CA . ALA A 1 222 ? -14.712 -12.726 9.731 1.00 96.81 222 ALA A CA 1
ATOM 1870 C C . ALA A 1 222 ? -15.412 -12.510 11.078 1.00 96.81 222 ALA A C 1
ATOM 1872 O O . ALA A 1 222 ? -16.580 -12.136 11.143 1.00 96.81 222 ALA A O 1
ATOM 1873 N N . ASN A 1 223 ? -14.680 -12.732 12.167 1.00 96.81 223 ASN A N 1
ATOM 1874 C CA . ASN A 1 223 ? -15.231 -12.725 13.523 1.00 96.81 223 ASN A CA 1
ATOM 1875 C C . ASN A 1 223 ? -14.387 -11.930 14.521 1.00 96.81 223 ASN A C 1
ATOM 1877 O O . ASN A 1 223 ? -14.671 -11.943 15.716 1.00 96.81 223 ASN A O 1
ATOM 1881 N N . VAL A 1 224 ? -13.355 -11.231 14.052 1.00 97.50 224 VAL A N 1
ATOM 1882 C CA . VAL A 1 224 ? -12.465 -10.457 14.912 1.00 97.50 224 VAL A CA 1
ATOM 1883 C C . VAL A 1 224 ? -11.935 -9.217 14.203 1.00 97.50 224 VAL A C 1
ATOM 1885 O O . VAL A 1 224 ? -11.583 -9.242 13.022 1.00 97.50 224 VAL A O 1
ATOM 1888 N N . VAL A 1 225 ? -11.871 -8.132 14.965 1.00 97.88 225 VAL A N 1
ATOM 1889 C CA . VAL A 1 225 ? -11.289 -6.842 14.605 1.00 97.88 225 VAL A CA 1
ATOM 1890 C C . VAL A 1 225 ? -9.943 -6.691 15.305 1.00 97.88 225 VAL A C 1
ATOM 1892 O O . VAL A 1 225 ? -9.831 -6.972 16.497 1.00 97.88 225 VAL A O 1
ATOM 1895 N N . ILE A 1 226 ? -8.941 -6.191 14.579 1.00 97.44 226 ILE A N 1
ATOM 1896 C CA . ILE A 1 226 ? -7.640 -5.784 15.112 1.00 97.44 226 ILE A CA 1
ATOM 1897 C C . ILE A 1 226 ? -7.325 -4.361 14.671 1.00 97.44 226 ILE A C 1
ATOM 1899 O O . ILE A 1 226 ? -7.269 -4.073 13.474 1.00 97.44 226 ILE A O 1
ATOM 1903 N N . TRP A 1 227 ? -6.993 -3.513 15.636 1.00 98.19 227 TRP A N 1
ATOM 1904 C CA . TRP A 1 227 ? -6.401 -2.204 15.407 1.00 98.19 227 TRP A CA 1
ATOM 1905 C C . TRP A 1 227 ? -4.893 -2.254 15.644 1.00 98.19 227 TRP A C 1
ATOM 1907 O O . TRP A 1 227 ? -4.444 -2.689 16.704 1.00 98.19 227 TRP A O 1
ATOM 1917 N N . LEU A 1 228 ? -4.101 -1.783 14.683 1.00 97.81 228 LEU A N 1
ATOM 1918 C CA . LEU A 1 228 ? -2.638 -1.783 14.737 1.00 97.81 228 LEU A CA 1
ATOM 1919 C C . LEU A 1 228 ? -2.088 -0.377 14.504 1.00 97.81 228 LEU A C 1
ATOM 1921 O O . LEU A 1 228 ? -2.514 0.325 13.589 1.00 97.81 228 LEU A O 1
ATOM 1925 N N . ASN A 1 229 ? -1.086 0.002 15.296 1.00 97.25 229 ASN A N 1
ATOM 1926 C CA . ASN A 1 229 ? -0.243 1.161 15.038 1.00 97.25 229 ASN A CA 1
ATOM 1927 C C . ASN A 1 229 ? 0.811 0.824 13.957 1.00 97.25 229 ASN A C 1
ATOM 1929 O O . ASN A 1 229 ? 1.752 0.077 14.248 1.00 97.25 229 ASN A O 1
ATOM 1933 N N . PRO A 1 230 ? 0.738 1.399 12.739 1.00 97.06 230 PRO A N 1
ATOM 1934 C CA . PRO A 1 230 ? 1.647 1.082 11.637 1.00 97.06 230 PRO A CA 1
ATOM 1935 C C . PRO A 1 230 ? 3.115 1.416 11.920 1.00 97.06 230 PRO A C 1
ATOM 1937 O O . PRO A 1 230 ? 4.017 0.826 11.324 1.00 97.06 230 PRO A O 1
ATOM 1940 N N . LYS A 1 231 ? 3.375 2.387 12.804 1.00 94.88 231 LYS A N 1
ATOM 1941 C CA . LYS A 1 231 ? 4.730 2.826 13.159 1.00 94.88 231 LYS A CA 1
ATOM 1942 C C . LYS A 1 231 ? 5.422 1.822 14.071 1.00 94.88 231 LYS A C 1
ATOM 1944 O O . LYS A 1 231 ? 6.604 1.532 13.885 1.00 94.88 231 LYS A O 1
ATOM 1949 N N . THR A 1 232 ? 4.717 1.347 15.096 1.00 95.25 232 THR A N 1
ATOM 1950 C CA . THR A 1 232 ? 5.318 0.533 16.162 1.00 95.25 232 THR A CA 1
ATOM 1951 C C . THR A 1 232 ? 5.056 -0.957 15.992 1.00 95.25 232 THR A C 1
ATOM 1953 O O . THR A 1 232 ? 5.866 -1.754 16.471 1.00 95.25 232 THR A O 1
ATOM 1956 N N . GLY A 1 233 ? 3.974 -1.320 15.298 1.00 94.19 233 GLY A N 1
ATOM 1957 C CA . GLY A 1 233 ? 3.444 -2.680 15.213 1.00 94.19 233 GLY A CA 1
ATOM 1958 C C . GLY A 1 233 ? 2.592 -3.077 16.419 1.00 94.19 233 GLY A C 1
ATOM 1959 O O . GLY A 1 233 ? 2.172 -4.224 16.509 1.00 94.19 233 GLY A O 1
ATOM 1960 N N . SER A 1 234 ? 2.349 -2.157 17.356 1.00 94.12 234 SER A N 1
ATOM 1961 C CA . SER A 1 234 ? 1.554 -2.429 18.556 1.00 94.12 234 SER A CA 1
ATOM 1962 C C . SER A 1 234 ? 0.087 -2.637 18.193 1.00 94.12 234 SER A C 1
ATOM 1964 O O . SER A 1 234 ? -0.482 -1.830 17.452 1.00 94.12 234 SER A O 1
ATOM 1966 N N . ILE A 1 235 ? -0.526 -3.676 18.757 1.00 95.38 235 ILE A N 1
ATOM 1967 C CA . ILE A 1 235 ? -1.980 -3.838 18.742 1.00 95.38 235 ILE A CA 1
ATOM 1968 C C . ILE A 1 235 ? -2.570 -2.832 19.725 1.00 95.38 235 ILE A C 1
ATOM 1970 O O . ILE A 1 235 ? -2.193 -2.810 20.893 1.00 95.38 235 ILE A O 1
ATOM 1974 N N . LEU A 1 236 ? -3.451 -1.968 19.234 1.00 96.25 236 LEU A N 1
ATOM 1975 C CA . LEU A 1 236 ? -4.086 -0.913 20.022 1.00 96.25 236 LEU A CA 1
ATOM 1976 C C . LEU A 1 236 ? -5.384 -1.401 20.661 1.00 96.25 236 LEU A C 1
ATOM 1978 O O . LEU A 1 236 ? -5.716 -0.998 21.768 1.00 96.25 236 LEU A O 1
ATOM 1982 N N . ASN A 1 237 ? -6.118 -2.254 19.948 1.00 96.38 237 ASN A N 1
ATOM 1983 C CA . ASN A 1 237 ? -7.342 -2.881 20.423 1.00 96.38 237 ASN A CA 1
ATOM 1984 C C . ASN A 1 237 ? -7.638 -4.133 19.578 1.00 96.38 237 ASN A C 1
ATOM 1986 O O . ASN A 1 237 ? -7.254 -4.199 18.407 1.00 96.38 237 ASN A O 1
ATOM 1990 N N . SER A 1 238 ? -8.320 -5.114 20.161 1.00 95.81 238 SER A N 1
ATOM 1991 C CA . SER A 1 238 ? -8.824 -6.297 19.466 1.00 95.81 238 SER A CA 1
ATOM 1992 C C . SER A 1 238 ? -10.105 -6.769 20.138 1.00 95.81 238 SER A C 1
ATOM 1994 O O . SER A 1 238 ? -10.163 -6.851 21.362 1.00 95.81 238 SER A O 1
ATOM 1996 N N . PHE A 1 239 ? -11.117 -7.105 19.346 1.00 96.81 239 PHE A N 1
ATOM 1997 C CA . PHE A 1 239 ? -12.396 -7.582 19.868 1.00 96.81 239 PHE A CA 1
ATOM 1998 C C . PHE A 1 239 ? -13.116 -8.462 18.847 1.00 96.81 239 PHE A C 1
ATOM 2000 O O . PHE A 1 239 ? -12.858 -8.371 17.645 1.00 96.81 239 PHE A O 1
ATOM 2007 N N . ASP A 1 240 ? -14.000 -9.329 19.337 1.00 97.56 240 ASP A N 1
ATOM 2008 C CA . ASP A 1 240 ? -14.847 -10.156 18.481 1.00 97.56 240 ASP A CA 1
ATOM 2009 C C . ASP A 1 240 ? -15.913 -9.269 17.805 1.00 97.56 240 ASP A C 1
ATOM 2011 O O . ASP A 1 240 ? -16.412 -8.312 18.401 1.00 97.56 240 ASP A O 1
ATOM 2015 N N . VAL A 1 241 ? -16.261 -9.567 16.553 1.00 97.94 241 VAL A N 1
ATOM 2016 C CA . VAL A 1 241 ? -17.227 -8.787 15.764 1.00 97.94 241 VAL A CA 1
ATOM 2017 C C . VAL A 1 241 ? -18.220 -9.714 15.067 1.00 97.94 241 VAL A C 1
ATOM 2019 O O . VAL A 1 241 ? -17.897 -10.861 14.764 1.00 97.94 241 VAL A O 1
ATOM 2022 N N . THR A 1 242 ? -19.431 -9.223 14.809 1.00 98.00 242 THR A N 1
ATOM 2023 C CA . THR A 1 242 ? -20.434 -9.966 14.033 1.00 98.00 242 THR A CA 1
ATOM 2024 C C . THR A 1 242 ? -20.419 -9.539 12.561 1.00 98.00 242 THR A C 1
ATOM 2026 O O . THR A 1 242 ? -20.150 -8.367 12.274 1.00 98.00 242 THR A O 1
ATOM 2029 N N . PRO A 1 243 ? -20.713 -10.454 11.617 1.00 98.12 243 PRO A N 1
ATOM 2030 C CA . PRO A 1 243 ? -20.848 -10.110 10.205 1.00 98.12 243 PRO A CA 1
ATOM 2031 C C . PRO A 1 243 ? -21.872 -9.006 9.923 1.00 98.12 243 PRO A C 1
ATOM 2033 O O . PRO A 1 243 ? -22.815 -8.796 10.688 1.00 98.12 243 PRO A O 1
ATOM 2036 N N . GLY A 1 244 ? -21.717 -8.332 8.782 1.00 98.06 244 GLY A N 1
ATOM 2037 C CA . GLY A 1 244 ? -22.600 -7.248 8.342 1.00 98.06 244 GLY A CA 1
ATOM 2038 C C . GLY A 1 244 ? -21.975 -5.860 8.481 1.00 98.06 244 GLY A C 1
ATOM 2039 O O . GLY A 1 244 ? -20.777 -5.724 8.710 1.00 98.06 244 GLY A O 1
ATOM 2040 N N . ILE A 1 245 ? -22.779 -4.812 8.291 1.00 98.44 245 ILE A N 1
ATOM 2041 C CA . ILE A 1 245 ? -22.301 -3.431 8.439 1.00 98.44 245 ILE A CA 1
ATOM 2042 C C . ILE A 1 245 ? -22.203 -3.101 9.926 1.00 98.44 245 ILE A C 1
ATOM 2044 O O . ILE A 1 245 ? -23.215 -3.084 10.624 1.00 98.44 245 ILE A O 1
ATOM 2048 N N . GLN A 1 246 ? -20.990 -2.829 10.394 1.00 98.56 246 GLN A N 1
ATOM 2049 C CA . GLN A 1 246 ? -20.708 -2.480 11.780 1.00 98.56 246 GLN A CA 1
ATOM 2050 C C . GLN A 1 246 ? -20.170 -1.055 11.860 1.00 98.56 246 GLN A C 1
ATOM 2052 O O . GLN A 1 246 ? -19.280 -0.681 11.097 1.00 98.56 246 GLN A O 1
ATOM 2057 N N . SER A 1 247 ? -20.672 -0.281 12.819 1.00 98.50 247 SER A N 1
ATOM 2058 C CA . SER A 1 247 ? -20.101 1.017 13.172 1.00 98.50 247 SER A CA 1
ATOM 2059 C C . SER A 1 247 ? -19.025 0.799 14.227 1.00 98.50 247 SER A C 1
ATOM 2061 O O . SER A 1 247 ? -19.342 0.418 15.352 1.00 98.50 247 SER A O 1
ATOM 2063 N N . LEU A 1 248 ? -17.763 1.016 13.869 1.00 98.62 248 LEU A N 1
ATOM 2064 C CA . LEU A 1 248 ? -16.629 0.800 14.765 1.00 98.62 248 LEU A CA 1
ATOM 2065 C C . LEU A 1 248 ? -16.029 2.131 15.215 1.00 98.62 248 LEU A C 1
ATOM 2067 O O . LEU A 1 248 ? -15.792 3.013 14.386 1.00 98.62 248 LEU A O 1
ATOM 2071 N N . ASP A 1 249 ? -15.717 2.235 16.505 1.00 98.62 249 ASP A N 1
ATOM 2072 C CA . ASP A 1 249 ? -14.893 3.319 17.037 1.00 98.62 249 ASP A CA 1
ATOM 2073 C C . ASP A 1 249 ? -13.438 3.117 16.605 1.00 98.62 249 ASP A C 1
ATOM 2075 O O . ASP A 1 249 ? -12.853 2.042 16.789 1.00 98.62 249 ASP A O 1
ATOM 2079 N N . VAL A 1 250 ? -12.842 4.159 16.028 1.00 98.69 250 VAL A N 1
ATOM 2080 C CA . VAL A 1 250 ? -11.432 4.162 15.643 1.00 98.69 250 VAL A CA 1
ATOM 2081 C C . VAL A 1 250 ? -10.605 4.668 16.823 1.00 98.69 250 VAL A C 1
ATOM 2083 O O . VAL A 1 250 ? -10.833 5.797 17.266 1.00 98.69 250 VAL A O 1
ATOM 2086 N N . PRO A 1 251 ? -9.632 3.882 17.329 1.00 98.50 251 PRO A N 1
ATOM 2087 C CA . PRO A 1 251 ? -8.753 4.331 18.399 1.00 98.50 251 PRO A CA 1
ATOM 2088 C C . PRO A 1 251 ? -8.062 5.648 18.061 1.00 98.50 251 PRO A C 1
ATOM 2090 O O . PRO A 1 251 ? -7.656 5.860 16.918 1.00 98.50 251 PRO A O 1
ATOM 2093 N N . ASP A 1 252 ? -7.875 6.489 19.078 1.00 97.94 252 ASP A N 1
ATOM 2094 C CA . ASP A 1 252 ? -7.134 7.743 18.980 1.00 97.94 252 ASP A CA 1
ATOM 2095 C C . ASP A 1 252 ? -5.795 7.534 18.257 1.00 97.94 252 ASP A C 1
ATOM 2097 O O . ASP A 1 252 ? -4.958 6.723 18.668 1.00 97.94 252 ASP A O 1
ATOM 2101 N N . PHE A 1 253 ? -5.562 8.289 17.184 1.00 97.00 253 PHE A N 1
ATOM 2102 C CA . PHE A 1 253 ? -4.334 8.162 16.407 1.00 97.00 253 PHE A CA 1
ATOM 2103 C C . PHE A 1 253 ? -3.839 9.507 15.902 1.00 97.00 253 PHE A C 1
ATOM 2105 O O . PHE A 1 253 ? -4.593 10.427 15.589 1.00 97.00 253 PHE A O 1
ATOM 2112 N N . GLN A 1 254 ? -2.517 9.631 15.834 1.00 94.38 254 GLN A N 1
ATOM 2113 C CA . GLN A 1 254 ? -1.898 10.877 15.420 1.00 94.38 254 GLN A CA 1
ATOM 2114 C C . GLN A 1 254 ? -1.712 10.943 13.915 1.00 94.38 254 GLN A C 1
ATOM 2116 O O . GLN A 1 254 ? -2.068 11.965 13.345 1.00 94.38 254 GLN A O 1
ATOM 2121 N N . ILE A 1 255 ? -1.141 9.901 13.291 1.00 94.50 255 ILE A N 1
ATOM 2122 C CA . ILE A 1 255 ? -0.747 9.879 11.869 1.00 94.50 255 ILE A CA 1
ATOM 2123 C C . ILE A 1 255 ? -1.586 8.922 11.068 1.00 94.50 255 ILE A C 1
ATOM 2125 O O . ILE A 1 255 ? -2.305 9.314 10.150 1.00 94.50 255 ILE A O 1
ATOM 2129 N N . ASP A 1 256 ? -1.441 7.665 11.422 1.00 97.19 256 ASP A N 1
ATOM 2130 C CA . ASP A 1 256 ? -2.017 6.563 10.714 1.00 97.19 256 ASP A CA 1
ATOM 2131 C C . ASP A 1 256 ? -2.346 5.437 11.681 1.00 97.19 256 ASP A C 1
ATOM 2133 O O . ASP A 1 256 ? -1.718 5.280 12.731 1.00 97.19 256 ASP A O 1
ATOM 2137 N N . ILE A 1 257 ? -3.366 4.679 11.315 1.00 98.56 257 ILE A N 1
ATOM 2138 C CA . ILE A 1 257 ? -3.812 3.488 12.022 1.00 98.56 257 ILE A CA 1
ATOM 2139 C C . ILE A 1 257 ? -4.281 2.472 10.983 1.00 98.56 257 ILE A C 1
ATOM 2141 O O . ILE A 1 257 ? -4.803 2.847 9.931 1.00 98.56 257 ILE A O 1
ATOM 2145 N N . ALA A 1 258 ? -4.051 1.192 11.249 1.00 98.62 258 ALA A N 1
ATOM 2146 C CA . ALA A 1 258 ? -4.518 0.108 10.401 1.00 98.62 258 ALA A CA 1
ATOM 2147 C C . ALA A 1 258 ? -5.579 -0.719 11.129 1.00 98.62 258 ALA A C 1
ATOM 2149 O O . ALA A 1 258 ? -5.480 -0.956 12.333 1.00 98.62 258 ALA A O 1
ATOM 2150 N N . LEU A 1 259 ? -6.571 -1.173 10.373 1.00 98.69 259 LEU A N 1
ATOM 2151 C CA . LEU A 1 259 ? -7.612 -2.100 10.794 1.00 98.69 259 LEU A CA 1
ATOM 2152 C C . LEU A 1 259 ? -7.485 -3.377 9.973 1.00 98.69 259 LEU A C 1
ATOM 2154 O O . LEU A 1 259 ? -7.302 -3.309 8.755 1.00 98.69 259 LEU A O 1
ATOM 2158 N N . ARG A 1 260 ? -7.632 -4.531 10.620 1.00 97.94 260 ARG A N 1
ATOM 2159 C CA . ARG A 1 260 ? -7.910 -5.797 9.942 1.00 97.94 260 ARG A CA 1
ATOM 2160 C C . ARG A 1 260 ? -9.136 -6.444 10.557 1.00 97.94 260 ARG A C 1
ATOM 2162 O O . ARG A 1 260 ? -9.238 -6.530 11.778 1.00 97.94 260 ARG A O 1
ATOM 2169 N N . VAL A 1 261 ? -10.041 -6.903 9.706 1.00 98.12 261 VAL A N 1
ATOM 2170 C CA . VAL A 1 261 ? -11.202 -7.705 10.081 1.00 98.12 261 VAL A CA 1
ATOM 2171 C C . VAL A 1 261 ? -11.045 -9.051 9.404 1.00 98.12 261 VAL A C 1
ATOM 2173 O O . VAL A 1 261 ? -10.962 -9.119 8.183 1.00 98.12 261 VAL A O 1
ATOM 2176 N N . THR A 1 262 ? -10.902 -10.111 10.186 1.00 97.31 262 THR A N 1
ATOM 2177 C CA . THR A 1 262 ? -10.505 -11.427 9.667 1.00 97.31 262 THR A CA 1
ATOM 2178 C C . THR A 1 262 ? -11.065 -12.541 10.545 1.00 97.31 262 THR A C 1
ATOM 2180 O O . THR A 1 262 ? -11.860 -12.292 11.453 1.00 97.31 262 THR A O 1
ATOM 2183 N N . ARG A 1 263 ? -10.657 -13.780 10.277 1.00 94.88 263 ARG A N 1
ATOM 2184 C CA . ARG A 1 263 ? -10.946 -14.942 11.120 1.00 94.88 263 ARG A CA 1
ATOM 2185 C C . ARG A 1 263 ? -9.943 -15.033 12.267 1.00 94.88 263 ARG A C 1
ATOM 2187 O O . ARG A 1 263 ? -8.736 -14.864 12.064 1.00 94.88 263 ARG A O 1
ATOM 2194 N N . LYS A 1 264 ? -10.408 -15.398 13.458 1.00 90.19 264 LYS A N 1
ATOM 2195 C CA . LYS A 1 264 ? -9.582 -15.556 14.667 1.00 90.19 264 LYS A CA 1
ATOM 2196 C C . LYS A 1 264 ? -8.405 -16.509 14.470 1.00 90.19 264 LYS A C 1
ATOM 2198 O O . LYS A 1 264 ? -7.309 -16.229 14.957 1.00 90.19 264 LYS A O 1
ATOM 2203 N N . GLU A 1 265 ? -8.567 -17.573 13.682 1.00 86.62 265 GLU A N 1
ATOM 2204 C CA . GLU A 1 265 ? -7.475 -18.524 13.421 1.00 86.62 265 GLU A CA 1
ATOM 2205 C 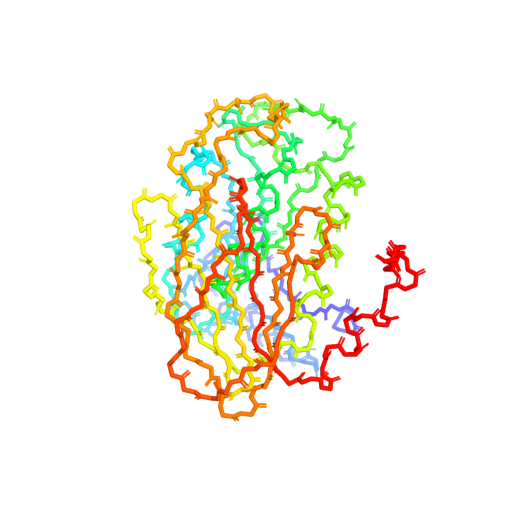C . GLU A 1 265 ? -6.294 -17.896 12.656 1.00 86.62 265 GLU A C 1
ATOM 2207 O O . GLU A 1 265 ? -5.142 -18.296 12.853 1.00 86.62 265 GLU A O 1
ATOM 2212 N N . ARG A 1 266 ? -6.542 -16.888 11.804 1.00 84.38 266 ARG A N 1
ATOM 2213 C CA . ARG A 1 266 ? -5.483 -16.187 11.052 1.00 84.38 266 ARG A CA 1
ATOM 2214 C C . ARG A 1 266 ? -4.653 -15.265 11.946 1.00 84.38 266 ARG A C 1
ATOM 2216 O O . ARG A 1 266 ? -3.460 -15.091 11.694 1.00 84.38 266 ARG A O 1
ATOM 2223 N N . ILE A 1 267 ? -5.244 -14.736 13.017 1.00 75.06 267 ILE A N 1
ATOM 2224 C CA . ILE A 1 267 ? -4.570 -13.839 13.968 1.00 75.06 267 ILE A CA 1
ATOM 2225 C C . ILE A 1 267 ? -3.475 -14.554 14.745 1.00 75.06 267 ILE A C 1
ATOM 2227 O O . ILE A 1 267 ? -2.408 -13.983 14.959 1.00 75.06 267 ILE A O 1
ATOM 2231 N N . ILE A 1 268 ? -3.704 -15.809 15.136 1.00 63.97 268 ILE A N 1
ATOM 2232 C CA . ILE A 1 268 ? -2.753 -16.584 15.945 1.00 63.97 268 ILE A CA 1
ATOM 2233 C C . ILE A 1 268 ? -1.376 -16.632 15.264 1.00 63.97 268 ILE A C 1
ATOM 2235 O O . ILE A 1 268 ? -0.350 -16.574 15.931 1.00 63.97 268 ILE A O 1
ATOM 2239 N N . ARG A 1 269 ? -1.320 -16.637 13.927 1.00 64.62 269 ARG A N 1
ATOM 2240 C CA . ARG A 1 269 ? -0.054 -16.588 13.178 1.00 64.62 269 ARG A CA 1
ATOM 2241 C C . ARG A 1 269 ? 0.604 -15.207 13.188 1.00 64.62 269 ARG A C 1
ATOM 2243 O O . ARG A 1 269 ? 1.827 -15.135 13.286 1.00 64.62 269 ARG A O 1
ATOM 2250 N N . ILE A 1 270 ? -0.185 -14.131 13.134 1.00 66.38 270 ILE A N 1
ATOM 2251 C CA . ILE A 1 270 ? 0.312 -12.752 13.261 1.00 66.38 270 ILE A CA 1
ATOM 2252 C C . ILE A 1 270 ? 0.943 -12.579 14.647 1.00 66.38 270 ILE A C 1
ATOM 2254 O O . ILE A 1 270 ? 2.106 -12.189 14.735 1.00 66.38 270 ILE A O 1
ATOM 2258 N N . LEU A 1 271 ? 0.225 -12.983 15.702 1.00 65.25 271 LEU A N 1
ATOM 2259 C CA . LEU A 1 271 ? 0.654 -12.865 17.098 1.00 65.25 271 LEU A CA 1
ATOM 2260 C C . LEU A 1 271 ? 1.773 -13.845 17.494 1.00 65.25 271 LEU A C 1
ATOM 2262 O O . LEU A 1 271 ? 2.610 -13.487 18.316 1.00 65.25 271 LEU A O 1
ATOM 2266 N N . ASN A 1 272 ? 1.870 -15.032 16.890 1.00 57.00 272 ASN A N 1
ATOM 2267 C CA . ASN A 1 272 ? 2.941 -15.992 17.204 1.00 57.00 272 ASN A CA 1
ATOM 2268 C C . ASN A 1 272 ? 4.230 -15.762 16.401 1.00 57.00 272 ASN A C 1
ATOM 2270 O O . ASN A 1 272 ? 5.299 -16.196 16.823 1.00 57.00 272 ASN A O 1
ATOM 2274 N N . SER A 1 273 ? 4.178 -15.031 15.281 1.00 55.81 273 SER A N 1
ATOM 2275 C CA . SER A 1 273 ? 5.390 -14.560 14.583 1.00 55.81 273 SER A CA 1
ATOM 2276 C C . SER A 1 273 ? 6.139 -13.450 15.350 1.00 55.81 273 SER A C 1
ATOM 2278 O O . SER A 1 273 ? 7.192 -12.971 14.918 1.00 55.81 273 SER A O 1
ATOM 2280 N N . SER A 1 274 ? 5.591 -13.055 16.504 1.00 49.81 274 SER A N 1
ATOM 2281 C CA . SER A 1 274 ? 6.040 -11.979 17.388 1.00 49.81 274 SER A CA 1
ATOM 2282 C C . SER A 1 274 ? 7.055 -12.408 18.443 1.00 49.81 274 SER A C 1
ATOM 2284 O O . SER A 1 274 ? 7.319 -11.627 19.343 1.00 49.81 274 SER A O 1
ATOM 2286 N N . SER A 1 275 ? 7.733 -13.554 18.327 1.00 46.81 275 SER A N 1
ATOM 2287 C CA . SER A 1 275 ? 8.913 -13.846 19.171 1.00 46.81 275 SER A CA 1
ATOM 2288 C C . SER A 1 275 ? 10.084 -12.848 18.984 1.00 46.81 275 SER A C 1
ATOM 2290 O O . SER A 1 275 ? 11.156 -13.021 19.552 1.00 46.81 275 SER A O 1
ATOM 2292 N N . LEU A 1 276 ? 9.877 -11.777 18.204 1.00 44.12 276 LEU A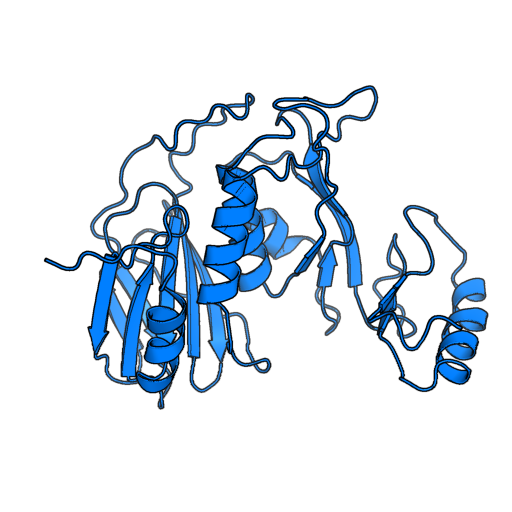 N 1
ATOM 2293 C CA . LEU A 1 276 ? 10.742 -10.602 18.043 1.00 44.12 276 LEU A CA 1
ATOM 2294 C C . LEU A 1 276 ? 10.025 -9.261 18.331 1.00 44.12 276 LEU A C 1
ATOM 2296 O O . LEU A 1 276 ? 10.567 -8.200 18.018 1.00 44.12 276 LEU A O 1
ATOM 2300 N N . ILE A 1 277 ? 8.809 -9.286 18.877 1.00 47.62 277 ILE A N 1
ATOM 2301 C CA . ILE A 1 277 ? 8.097 -8.124 19.417 1.00 47.62 277 ILE A CA 1
ATOM 2302 C C . ILE A 1 277 ? 7.732 -8.516 20.847 1.00 47.62 277 ILE A C 1
ATOM 2304 O O . ILE A 1 277 ? 6.797 -9.284 21.040 1.00 47.62 277 ILE A O 1
ATOM 2308 N N . ASP A 1 278 ? 8.488 -8.021 21.829 1.00 38.62 278 ASP A N 1
ATOM 2309 C CA . ASP A 1 278 ? 8.140 -8.124 23.250 1.00 38.62 278 ASP A CA 1
ATOM 2310 C C . ASP A 1 278 ? 6.733 -7.549 23.471 1.00 38.62 278 ASP A C 1
ATOM 2312 O O . ASP A 1 278 ? 6.538 -6.346 23.656 1.00 38.62 278 ASP A O 1
ATOM 2316 N N . LEU A 1 279 ? 5.733 -8.421 23.417 1.00 39.25 279 LEU A N 1
ATOM 2317 C CA . LEU A 1 279 ? 4.403 -8.184 23.943 1.00 39.25 279 LEU A CA 1
ATOM 2318 C C . LEU A 1 279 ? 4.437 -8.631 25.403 1.00 39.25 279 LEU A C 1
ATOM 2320 O O . LEU A 1 279 ? 3.933 -9.693 25.753 1.00 39.25 279 LEU A O 1
ATOM 2324 N N . ASN A 1 280 ? 5.041 -7.805 26.260 1.00 32.00 280 ASN A N 1
ATOM 2325 C CA . ASN A 1 280 ? 4.679 -7.811 27.673 1.00 32.00 280 ASN A CA 1
ATOM 2326 C C . ASN A 1 280 ? 3.250 -7.268 27.772 1.00 32.00 280 ASN A C 1
ATOM 2328 O O . ASN A 1 280 ? 3.035 -6.066 27.922 1.00 32.00 280 ASN A O 1
ATOM 2332 N N . LEU A 1 281 ? 2.279 -8.163 27.612 1.00 35.97 281 LEU A N 1
ATOM 2333 C CA . LEU A 1 281 ? 0.915 -7.958 28.072 1.00 35.97 281 LEU A CA 1
ATOM 2334 C C . LEU A 1 281 ? 0.913 -8.261 29.577 1.00 35.97 281 LEU A C 1
ATOM 2336 O O . LEU A 1 281 ? 0.799 -9.420 29.970 1.00 35.97 281 LEU A O 1
ATOM 2340 N N . ASN A 1 282 ? 1.118 -7.216 30.383 1.00 32.75 282 ASN A N 1
ATOM 2341 C CA . ASN A 1 282 ? 0.633 -7.154 31.764 1.00 32.75 282 ASN A CA 1
ATOM 2342 C C . ASN A 1 282 ? -0.735 -6.476 31.756 1.00 32.75 282 ASN A C 1
ATOM 2344 O O . ASN A 1 282 ? -0.842 -5.431 31.071 1.00 32.75 282 ASN A O 1
#

Sequence (282 aa):
RWGAWVDIWEFFNEEWVDSAWFAILVPYLKKIDPYDHLVTSNPSH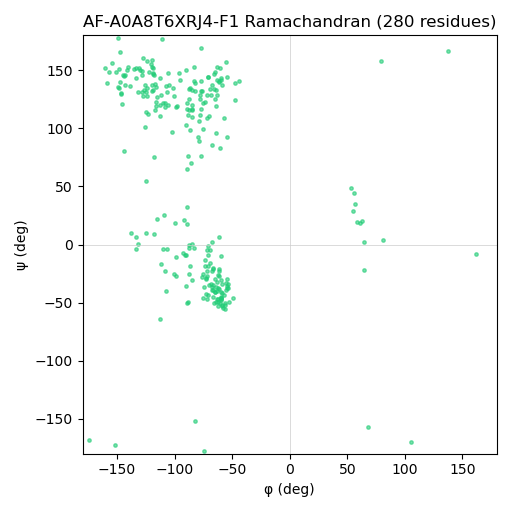MASSLFDLLTKHYYENNDNKKIDRYLMHSLKNYHKPILFTEYGNKRPYSNYHPLRYRVFIWSAFTNQKHLVFWNNSFAKYDTGGTGQYTNIYLGPEARRMTKIHTQFIMNFPTQHRNINLEISEPQKARAHCLQADDDLIVYFYHFADRPNTLSGREKDTGPVLKNMTVQVPVPPDANVVIWLNPKTGSILNSFDVTPGIQSLDVPDFQIDIALRVTRKERIIRILNSSSLIDLNLN

Secondary structure (DSSP, 8-state):
--GGG-SEEEEEES----HHHHHHHHHHHHHH-TT--EEEEES--TT-TT-SSEEEEEEE-S-GGGHHHHHHHSS---SS-EEEEEEEEETTS-S--HHHHHHHHHHHHHTTEEEEE-B--SSSS---STTSEEEB---HHHHHHHHHHHHHHTT--SS-EEE--EES-TTTEEEEEEE-SS-EEEEEEE-TT----TTS---S-SPPB-SEEEEEEE-TT--EEEEE-TTT--EEEEEE--SEEEEEEEPPBSSEEEEEEE-HHHHHHHHHTTTTS-----